Protein AF-A0A2G3AIG3-F1 (afdb_monomer_lite)

Organism: Capsicum annuum (NCBI:txid4072)

pLDDT: mean 77.05, std 19.23, range [24.03, 95.56]

InterPro domains:
  IPR029045 ClpP/crotonase-like domain superfamily [SSF52096] (33-194)
  IPR032259 Enoyl-CoA hydratase/isomerase, HIBYL-CoA-H type [PTHR43176] (26-227)
  IPR045004 Enoyl-CoA hydratase/isomerase domain [PF16113] (26-211)

Sequence (246 aa):
NKSGVPPRLWILIYALPPSRPTWGILGLNRSDTKGKEIVAAGLATHFVPSQKLFQLEKRLLSINNGDEDAIRSVINEFSTNVHIDERSILNKLSIINDCFSGESMEEIMDSFEAKADKKGNDWIVPVLKNLKKASPTGLKITLRSILEGRTQTLSECLRREFRITVNTLRSILSDDFYEGIRATIIDKDKSPKWNPSTLDKVYDEQLDLIFKPFEEHNLELQIPIQEDVCRWGGKYENSRYCLRTN

Secondary structure (DSSP, 8-state):
------SSSHHHHHTS-TT-THHHHTTT-SS---HHHHHHHTS-S----HHHHHHHHHHHHT--S--HHHHHHHHHHH-------TT-GGGGHHHHHHHTT-SSHHHHHHHHHHHHTSTT-TTHHHHHHHHTTS-HHHHHHHHHHHHHHTTS-HHHHHHHHHHHHHHHHTTSS-SHHHHHHIIIIIS--S----SS-SGGG--HHHHHHHHSPPSSGGGS------TTT----S-GGGSTT-----

Radius of gyration: 20.42 Å; chains: 1; bounding box: 49×38×52 Å

Structure (mmCIF, N/CA/C/O backbone):
data_AF-A0A2G3AIG3-F1
#
_entry.id   AF-A0A2G3AIG3-F1
#
loop_
_atom_site.group_PDB
_atom_site.id
_atom_site.type_symbol
_atom_site.label_atom_id
_atom_site.label_alt_id
_atom_site.label_comp_id
_atom_site.label_asym_id
_atom_site.label_entity_id
_atom_site.label_seq_id
_atom_site.pdbx_PDB_ins_code
_atom_site.Cartn_x
_atom_site.Cartn_y
_atom_site.Cartn_z
_atom_site.occupancy
_atom_site.B_iso_or_equiv
_atom_site.auth_seq_id
_atom_site.auth_comp_id
_atom_site.auth_asym_id
_atom_site.auth_atom_id
_atom_site.pdbx_PDB_model_num
ATOM 1 N N . ASN A 1 1 ? -11.726 -11.533 -10.213 1.00 24.05 1 ASN A N 1
ATOM 2 C CA . ASN A 1 1 ? -11.269 -12.273 -9.014 1.00 24.05 1 ASN A CA 1
ATOM 3 C C . ASN A 1 1 ? -11.052 -11.324 -7.848 1.00 24.05 1 ASN A C 1
ATOM 5 O O . ASN A 1 1 ? -10.087 -10.567 -7.852 1.00 24.05 1 ASN A O 1
ATOM 9 N N . LYS A 1 2 ? -12.001 -11.306 -6.903 1.00 27.19 2 LYS A N 1
ATOM 10 C CA . LYS A 1 2 ? -12.054 -10.423 -5.726 1.00 27.19 2 LYS A CA 1
ATOM 11 C C . LYS A 1 2 ? -11.573 -11.189 -4.487 1.00 27.19 2 LYS A C 1
ATOM 13 O O . LYS A 1 2 ? -12.371 -11.740 -3.748 1.00 27.19 2 LYS A O 1
ATOM 18 N N . SER A 1 3 ? -10.261 -11.267 -4.320 1.00 24.03 3 SER A N 1
ATOM 19 C CA . SER A 1 3 ? -9.566 -11.849 -3.173 1.00 24.03 3 SER A CA 1
ATOM 20 C C . SER A 1 3 ? -9.145 -10.736 -2.204 1.00 24.03 3 SER A C 1
ATOM 22 O O . SER A 1 3 ? -8.162 -10.034 -2.441 1.00 24.03 3 SER A O 1
ATOM 24 N N . GLY A 1 4 ? -9.933 -10.505 -1.155 1.00 28.97 4 GLY A N 1
ATOM 25 C CA . GLY A 1 4 ? -9.555 -9.651 -0.026 1.00 28.97 4 GLY A CA 1
ATOM 26 C C . GLY A 1 4 ? -8.637 -10.420 0.918 1.00 28.97 4 GLY A C 1
ATOM 27 O O . GLY A 1 4 ? -9.070 -10.902 1.954 1.00 28.97 4 GLY A O 1
ATOM 28 N N . VAL A 1 5 ? -7.382 -10.579 0.505 1.00 24.91 5 VAL A N 1
ATOM 29 C CA . VAL A 1 5 ? -6.314 -11.152 1.325 1.00 24.91 5 VAL A CA 1
ATOM 30 C C . VAL A 1 5 ? -5.330 -10.018 1.622 1.00 24.91 5 VAL A C 1
ATOM 32 O O . VAL A 1 5 ? -4.772 -9.479 0.663 1.00 24.91 5 VAL A O 1
ATOM 35 N N . PRO A 1 6 ? -5.078 -9.633 2.881 1.00 38.31 6 PRO A N 1
ATOM 36 C CA . PRO A 1 6 ? -3.882 -8.886 3.230 1.00 38.31 6 PRO A CA 1
ATOM 37 C C . PRO A 1 6 ? -2.858 -9.905 3.742 1.00 38.31 6 PRO A C 1
ATOM 39 O O . PRO A 1 6 ? -2.905 -10.296 4.903 1.00 38.31 6 PRO A O 1
ATOM 42 N N . PRO A 1 7 ? -2.030 -10.472 2.845 1.00 31.91 7 PRO A N 1
ATOM 43 C CA . PRO A 1 7 ? -0.599 -10.250 3.015 1.00 31.91 7 PRO A CA 1
ATOM 44 C C . PRO A 1 7 ? 0.136 -10.307 1.669 1.00 31.91 7 PRO A C 1
ATOM 46 O O . PRO A 1 7 ? 0.826 -11.275 1.375 1.00 31.91 7 PRO A O 1
ATOM 49 N N . ARG A 1 8 ? -0.033 -9.296 0.809 1.00 26.31 8 ARG A N 1
ATOM 50 C CA . ARG A 1 8 ? 0.881 -9.043 -0.336 1.00 26.31 8 ARG A CA 1
ATOM 51 C C . ARG A 1 8 ? 1.042 -7.562 -0.702 1.00 26.31 8 ARG A C 1
ATOM 53 O O . ARG A 1 8 ? 1.921 -7.238 -1.490 1.00 26.31 8 ARG A O 1
ATOM 60 N N . LEU A 1 9 ? 0.239 -6.657 -0.129 1.00 30.98 9 LEU A N 1
ATOM 61 C CA . LEU A 1 9 ? 0.304 -5.221 -0.438 1.00 30.98 9 LEU A CA 1
ATOM 62 C C . LEU A 1 9 ? 1.387 -4.451 0.330 1.00 30.98 9 LEU A C 1
ATOM 64 O O . LEU A 1 9 ? 1.734 -3.351 -0.080 1.00 30.98 9 LEU A O 1
ATOM 68 N N . TRP A 1 10 ? 1.942 -5.004 1.408 1.00 29.08 10 TRP A N 1
ATOM 69 C CA . TRP A 1 10 ? 2.840 -4.237 2.282 1.00 29.08 10 TRP A CA 1
ATOM 70 C C . TRP A 1 10 ? 4.217 -4.025 1.631 1.00 29.08 10 TRP A C 1
ATOM 72 O O . TRP A 1 10 ? 4.832 -2.978 1.782 1.00 29.08 10 TRP A O 1
ATOM 82 N N . ILE A 1 11 ? 4.620 -4.940 0.744 1.00 29.34 11 ILE A N 1
ATOM 83 C CA . ILE A 1 11 ? 5.819 -4.798 -0.098 1.00 29.34 11 ILE A CA 1
ATOM 84 C C . ILE A 1 11 ? 5.623 -3.750 -1.216 1.00 29.34 11 ILE A C 1
ATOM 86 O O . ILE A 1 11 ? 6.592 -3.147 -1.670 1.00 29.34 11 ILE A O 1
ATOM 90 N N . LEU A 1 12 ? 4.383 -3.464 -1.639 1.00 29.30 12 LEU A N 1
ATOM 91 C CA . LEU A 1 12 ? 4.103 -2.459 -2.680 1.00 29.30 12 LEU A CA 1
ATOM 92 C C . LEU A 1 12 ? 4.106 -1.019 -2.151 1.00 29.30 12 LEU A C 1
ATOM 94 O O . LEU A 1 12 ? 4.264 -0.092 -2.941 1.00 29.30 12 LEU A O 1
ATOM 98 N N . ILE A 1 13 ? 3.992 -0.827 -0.835 1.00 35.03 13 ILE A N 1
ATOM 99 C CA . ILE A 1 13 ? 4.173 0.485 -0.199 1.00 35.03 13 ILE A CA 1
ATOM 100 C C . ILE A 1 13 ? 5.629 0.955 -0.345 1.00 35.03 13 ILE A C 1
ATOM 102 O O . ILE A 1 13 ? 5.879 2.143 -0.518 1.00 35.03 13 ILE A O 1
ATOM 106 N N . TYR A 1 14 ? 6.584 0.022 -0.348 1.00 30.86 14 TYR A N 1
ATOM 107 C CA . TYR A 1 14 ? 8.011 0.330 -0.363 1.00 30.86 14 TYR A CA 1
ATOM 108 C C . TYR A 1 14 ? 8.571 0.683 -1.757 1.00 30.86 14 TYR A C 1
ATOM 110 O O . TYR A 1 14 ? 9.552 1.413 -1.873 1.00 30.86 14 TYR A O 1
ATOM 118 N N . ALA A 1 15 ? 7.939 0.212 -2.836 1.00 28.27 15 ALA A N 1
ATOM 119 C CA . ALA A 1 15 ? 8.345 0.558 -4.203 1.00 28.27 15 ALA A CA 1
ATOM 120 C C . ALA A 1 15 ? 7.866 1.955 -4.648 1.00 28.27 15 ALA A C 1
ATOM 122 O O . ALA A 1 15 ? 8.181 2.386 -5.758 1.00 28.27 15 ALA A O 1
ATOM 123 N N . LEU A 1 16 ? 7.088 2.650 -3.813 1.00 33.69 16 LEU A N 1
ATOM 124 C CA . LEU A 1 16 ? 6.556 3.969 -4.123 1.00 33.69 16 LEU A CA 1
ATOM 125 C C . LEU A 1 16 ? 7.540 5.065 -3.687 1.00 33.69 16 LEU A C 1
ATOM 127 O O . LEU A 1 16 ? 8.012 5.045 -2.549 1.00 33.69 16 LEU A O 1
ATOM 131 N N . PRO A 1 17 ? 7.821 6.053 -4.556 1.00 28.02 17 PRO A N 1
ATOM 132 C CA . PRO A 1 17 ? 8.616 7.215 -4.192 1.00 28.02 17 PRO A CA 1
ATOM 133 C C . PRO A 1 17 ? 8.101 7.907 -2.922 1.00 28.02 17 PRO A C 1
ATOM 135 O O . PRO A 1 17 ? 6.883 7.944 -2.714 1.00 28.02 17 PRO A O 1
ATOM 138 N N . PRO A 1 18 ? 8.968 8.574 -2.132 1.00 33.62 18 PRO A N 1
ATOM 139 C CA . PRO A 1 18 ? 8.559 9.389 -0.980 1.00 33.62 18 PRO A CA 1
ATOM 140 C C . PRO A 1 18 ? 7.494 10.447 -1.318 1.00 33.62 18 PRO A C 1
ATOM 142 O O . PRO A 1 18 ? 6.764 10.897 -0.440 1.00 33.62 18 PRO A O 1
ATOM 145 N N . SER A 1 19 ? 7.390 10.829 -2.595 1.00 29.31 19 SER A N 1
ATOM 146 C CA . SER A 1 19 ? 6.404 11.768 -3.134 1.00 29.31 19 SER A CA 1
ATOM 147 C C . SER A 1 19 ? 5.037 11.150 -3.467 1.00 29.31 19 SER A C 1
ATOM 149 O O . SER A 1 19 ? 4.129 11.882 -3.858 1.00 29.31 19 SER A O 1
ATOM 151 N N . ARG A 1 20 ? 4.863 9.821 -3.362 1.00 44.78 20 ARG A N 1
ATOM 152 C CA . ARG A 1 20 ? 3.625 9.103 -3.742 1.00 44.78 20 ARG A CA 1
ATOM 153 C C . ARG A 1 20 ? 3.144 8.022 -2.741 1.00 44.78 20 ARG A C 1
ATOM 155 O O . ARG A 1 20 ? 2.667 6.975 -3.181 1.00 44.78 20 ARG A O 1
ATOM 162 N N . PRO A 1 21 ? 3.199 8.248 -1.413 1.00 39.78 21 PRO A N 1
ATOM 163 C CA . PRO A 1 21 ? 2.748 7.293 -0.384 1.00 39.78 21 PRO A CA 1
ATOM 164 C C . PRO A 1 21 ? 1.220 7.089 -0.361 1.00 39.78 21 PRO A C 1
ATOM 166 O O . PRO A 1 21 ? 0.700 6.143 0.228 1.00 39.78 21 PRO A O 1
ATOM 169 N N . THR A 1 22 ? 0.496 7.972 -1.040 1.00 42.00 22 THR A N 1
ATOM 170 C CA . THR A 1 22 ? -0.956 8.131 -1.025 1.00 42.00 22 THR A CA 1
ATOM 171 C C . THR A 1 22 ? -1.739 6.943 -1.588 1.00 42.00 22 THR A C 1
ATOM 173 O O . THR A 1 22 ? -2.896 6.707 -1.240 1.00 42.00 22 THR A O 1
ATOM 176 N N . TRP A 1 23 ? -1.094 6.143 -2.434 1.00 42.84 23 TRP A N 1
ATOM 177 C CA . TRP A 1 23 ? -1.721 5.025 -3.137 1.00 42.84 23 TRP A CA 1
ATOM 178 C C . TRP A 1 23 ? -1.868 3.759 -2.292 1.00 42.84 23 TRP A C 1
ATOM 180 O O . TRP A 1 23 ? -2.744 2.942 -2.580 1.00 42.84 23 TRP A O 1
ATOM 190 N N . GLY A 1 24 ? -1.047 3.608 -1.244 1.00 40.75 24 GLY A N 1
ATOM 191 C CA . GLY A 1 24 ? -1.092 2.457 -0.338 1.00 40.75 24 GLY A CA 1
ATOM 192 C C . GLY A 1 24 ? -2.386 2.403 0.476 1.00 40.75 24 GLY A C 1
ATOM 193 O O . GLY A 1 24 ? -2.995 1.341 0.584 1.00 40.75 24 GLY A O 1
ATOM 194 N N . ILE A 1 25 ? -2.855 3.557 0.968 1.00 43.81 25 ILE A N 1
ATOM 195 C CA . ILE A 1 25 ? -4.090 3.661 1.768 1.00 43.81 25 ILE A CA 1
ATOM 196 C C . ILE A 1 25 ? -5.334 3.723 0.875 1.00 43.81 25 ILE A C 1
ATOM 198 O O . ILE A 1 25 ? -6.372 3.155 1.208 1.00 43.81 25 ILE A O 1
ATOM 202 N N . LEU A 1 26 ? -5.221 4.324 -0.314 1.00 42.06 26 LEU A N 1
ATOM 203 C CA . LEU A 1 26 ? -6.279 4.271 -1.328 1.00 42.06 26 LEU A CA 1
ATOM 204 C C . LEU A 1 26 ? -6.487 2.881 -1.926 1.00 42.06 26 LEU A C 1
ATOM 206 O O . LEU A 1 26 ? -7.408 2.736 -2.735 1.00 42.06 26 LEU A O 1
ATOM 210 N N . GLY A 1 27 ? -5.653 1.905 -1.525 1.00 41.03 27 GLY A N 1
ATOM 211 C CA . GLY A 1 27 ? -5.856 0.475 -1.698 1.00 41.03 27 GLY A CA 1
ATOM 212 C C . GLY A 1 27 ? -6.551 0.194 -3.006 1.00 41.03 27 GLY A C 1
ATOM 213 O O . GLY A 1 27 ? -7.697 -0.240 -2.948 1.00 41.03 27 GLY A O 1
ATOM 214 N N . LEU A 1 28 ? -5.892 0.590 -4.114 1.00 37.78 28 LEU A N 1
ATOM 215 C CA . LEU A 1 28 ? -6.387 0.599 -5.495 1.00 37.78 28 LEU A CA 1
ATOM 216 C C . LEU A 1 28 ? -7.832 0.132 -5.540 1.00 37.78 28 LEU A C 1
ATOM 218 O O . LEU A 1 28 ? -8.063 -1.085 -5.546 1.00 37.78 28 LEU A O 1
ATOM 222 N N . ASN A 1 29 ? -8.775 1.088 -5.493 1.00 37.88 29 ASN A N 1
ATOM 223 C CA . ASN A 1 29 ? -10.185 0.828 -5.763 1.00 37.88 29 ASN A CA 1
ATOM 224 C C . ASN A 1 29 ? -10.213 -0.262 -6.823 1.00 37.88 29 ASN A C 1
ATOM 226 O O . ASN A 1 29 ? -9.679 -0.081 -7.917 1.00 37.88 29 ASN A O 1
ATOM 230 N N . ARG A 1 30 ? -10.714 -1.443 -6.452 1.00 37.41 30 ARG A N 1
ATOM 231 C CA . ARG A 1 30 ? -10.573 -2.672 -7.241 1.00 37.41 30 ARG A CA 1
ATOM 232 C C . ARG A 1 30 ? -11.430 -2.629 -8.519 1.00 37.41 30 ARG A C 1
ATOM 234 O O . ARG A 1 30 ? -11.883 -3.664 -8.998 1.00 37.41 30 ARG A O 1
ATOM 241 N N . SER A 1 31 ? -11.727 -1.425 -9.001 1.00 41.09 31 SER A N 1
ATOM 242 C CA . SER A 1 31 ? -12.114 -1.077 -10.352 1.00 41.09 31 SER A CA 1
ATOM 243 C C . SER A 1 31 ? -10.861 -1.141 -11.212 1.00 41.09 31 SER A C 1
ATOM 245 O O . SER A 1 31 ? -10.085 -0.194 -11.221 1.00 41.09 31 SER A O 1
ATOM 247 N N . ASP A 1 32 ? -10.655 -2.286 -11.860 1.00 45.62 32 ASP A N 1
ATOM 248 C CA . ASP A 1 32 ? -9.870 -2.455 -13.084 1.00 45.62 32 ASP A CA 1
ATOM 249 C C . ASP A 1 32 ? -8.822 -1.364 -13.328 1.00 45.62 32 ASP A C 1
ATOM 251 O O . ASP A 1 32 ? -8.956 -0.578 -14.266 1.00 45.62 32 ASP A O 1
ATOM 255 N N . THR A 1 33 ? -7.787 -1.290 -12.486 1.00 52.50 33 THR A N 1
ATOM 256 C CA . THR A 1 33 ? -6.647 -0.428 -12.776 1.00 52.50 33 THR A CA 1
ATOM 257 C C . THR A 1 33 ? -5.964 -1.008 -13.998 1.00 52.50 33 THR A C 1
ATOM 259 O O . THR A 1 33 ? -5.231 -1.999 -13.964 1.00 52.50 33 THR A O 1
ATOM 262 N N . LYS A 1 34 ? -6.334 -0.440 -15.143 1.00 70.50 34 LYS A N 1
ATOM 263 C CA . LYS A 1 34 ? -5.850 -0.837 -16.460 1.00 70.50 34 LYS A CA 1
ATOM 264 C C . LYS A 1 34 ? -4.340 -0.644 -16.410 1.00 70.50 34 LYS A C 1
ATOM 266 O O . LYS A 1 34 ? -3.903 0.399 -15.945 1.00 70.50 34 LYS A O 1
ATOM 271 N N . GLY A 1 35 ? -3.537 -1.604 -16.879 1.00 73.31 35 GLY A N 1
ATOM 272 C CA . GLY A 1 35 ? -2.069 -1.598 -16.692 1.00 73.31 35 GLY A CA 1
ATOM 273 C C . GLY A 1 35 ? -1.351 -0.281 -17.048 1.00 73.31 35 GLY A C 1
ATOM 274 O O . GLY A 1 35 ? -0.290 0.012 -16.511 1.00 73.31 35 GLY A O 1
ATOM 275 N N . LYS A 1 36 ? -1.978 0.555 -17.879 1.00 81.56 36 LYS A N 1
ATOM 276 C CA . LYS A 1 36 ? -1.651 1.966 -18.111 1.00 81.56 36 LYS A CA 1
ATOM 277 C C . LYS A 1 36 ? -1.533 2.806 -16.824 1.00 81.56 36 LYS A C 1
ATOM 279 O O . LYS A 1 36 ? -0.523 3.462 -16.605 1.00 81.56 36 LYS A O 1
ATOM 284 N N . GLU A 1 37 ? -2.532 2.774 -15.949 1.00 76.69 37 GLU A N 1
ATOM 285 C CA . GLU A 1 37 ? -2.543 3.559 -14.708 1.00 76.69 37 GLU A CA 1
ATOM 286 C C . GLU A 1 37 ? -1.432 3.136 -13.743 1.00 76.69 37 GLU A C 1
ATOM 288 O O . GLU A 1 37 ? -0.893 3.976 -13.036 1.00 76.69 37 GLU A O 1
ATOM 293 N N . ILE A 1 38 ? -1.036 1.859 -13.753 1.00 78.94 38 ILE A N 1
ATOM 294 C CA . ILE A 1 38 ? 0.071 1.347 -12.930 1.00 78.94 38 ILE A CA 1
ATOM 295 C C . ILE A 1 38 ? 1.399 1.979 -13.368 1.00 78.94 38 ILE A C 1
ATOM 297 O O . ILE A 1 38 ? 2.186 2.411 -12.526 1.00 78.94 38 ILE A O 1
ATOM 301 N N . VAL A 1 39 ? 1.628 2.090 -14.680 1.00 79.50 39 VAL A N 1
ATOM 302 C CA . VAL A 1 39 ? 2.813 2.776 -15.219 1.00 79.50 39 VAL A CA 1
ATOM 303 C C . VAL A 1 39 ? 2.770 4.266 -14.901 1.00 79.50 39 VAL A C 1
ATOM 305 O O . VAL A 1 39 ? 3.738 4.815 -14.389 1.00 79.50 39 VAL A O 1
ATOM 308 N N . ALA A 1 40 ? 1.627 4.915 -15.117 1.00 77.56 40 ALA A N 1
ATOM 309 C CA . ALA A 1 40 ? 1.467 6.332 -14.810 1.00 77.56 40 ALA A CA 1
ATOM 310 C C . ALA A 1 40 ? 1.620 6.659 -13.311 1.00 77.56 40 ALA A C 1
ATOM 312 O O . ALA A 1 40 ? 2.182 7.695 -12.955 1.00 77.56 40 ALA A O 1
ATOM 313 N N . ALA A 1 41 ? 1.180 5.763 -12.424 1.00 73.38 41 ALA A N 1
ATOM 314 C CA . ALA A 1 41 ? 1.398 5.877 -10.985 1.00 73.38 41 ALA A CA 1
ATOM 315 C C . ALA A 1 41 ? 2.884 5.729 -10.596 1.00 73.38 41 ALA A C 1
ATOM 317 O O . ALA A 1 41 ? 3.284 6.179 -9.521 1.00 73.38 41 ALA A O 1
ATOM 318 N N . GLY A 1 42 ? 3.719 5.158 -11.474 1.00 73.50 42 GLY A N 1
ATOM 319 C CA . GLY A 1 42 ? 5.124 4.838 -11.210 1.00 73.50 42 GLY A CA 1
ATOM 320 C C . GLY A 1 42 ? 5.333 3.483 -10.530 1.00 73.50 42 GLY A C 1
ATOM 321 O O . GLY A 1 42 ? 6.419 3.212 -10.039 1.00 73.50 42 GLY A O 1
ATOM 322 N N . LEU A 1 43 ? 4.303 2.630 -10.494 1.00 75.19 43 LEU A N 1
ATOM 323 C CA . LEU A 1 43 ? 4.373 1.273 -9.936 1.00 75.19 43 LEU A CA 1
ATOM 324 C C . LEU A 1 43 ? 4.947 0.253 -10.930 1.00 75.19 43 LEU A C 1
ATOM 326 O O . LEU A 1 43 ? 5.399 -0.819 -10.534 1.00 75.19 43 LEU A O 1
ATOM 330 N N . ALA A 1 44 ? 4.907 0.569 -12.222 1.00 80.81 44 ALA A N 1
ATOM 331 C CA . ALA A 1 44 ? 5.524 -0.212 -13.283 1.00 80.81 44 ALA A CA 1
ATOM 332 C C . ALA A 1 44 ? 6.377 0.701 -14.164 1.00 80.81 44 ALA A C 1
ATOM 334 O O . ALA A 1 44 ? 6.040 1.861 -14.388 1.00 80.81 44 ALA A O 1
ATOM 335 N N . THR A 1 45 ? 7.479 0.163 -14.678 1.00 83.19 45 THR A N 1
ATOM 336 C CA . THR A 1 45 ? 8.436 0.928 -15.488 1.00 83.19 45 THR A CA 1
ATOM 337 C C . THR A 1 45 ? 8.000 1.037 -16.946 1.00 83.19 45 THR A C 1
ATOM 339 O O . THR A 1 45 ? 8.226 2.062 -17.577 1.00 83.19 45 THR A O 1
ATOM 342 N N . HIS A 1 46 ? 7.348 -0.002 -17.476 1.00 87.56 46 HIS A N 1
ATOM 343 C CA . HIS A 1 46 ? 6.973 -0.108 -18.884 1.00 87.56 46 HIS A CA 1
ATOM 344 C C . HIS A 1 46 ? 5.586 -0.730 -19.051 1.00 87.56 46 HIS A C 1
ATOM 346 O O . HIS A 1 46 ? 5.135 -1.521 -18.220 1.00 87.56 46 HIS A O 1
ATOM 352 N N . PHE A 1 47 ? 4.926 -0.407 -20.165 1.00 89.81 47 PHE A N 1
ATOM 353 C CA . PHE A 1 47 ? 3.669 -1.024 -20.580 1.00 89.81 47 PHE A CA 1
ATOM 354 C C . PHE A 1 47 ? 3.868 -1.783 -21.892 1.00 89.81 47 PHE A C 1
ATOM 356 O O . PHE A 1 47 ? 4.126 -1.168 -22.927 1.00 89.81 47 PHE A O 1
ATOM 363 N N . VAL A 1 48 ? 3.698 -3.107 -21.865 1.00 92.00 48 VAL A N 1
ATOM 364 C CA . VAL A 1 48 ? 3.831 -3.975 -23.046 1.00 92.00 48 VAL A CA 1
ATOM 365 C C . VAL A 1 48 ? 2.500 -4.693 -23.305 1.00 92.00 48 VAL A C 1
ATOM 367 O O . VAL A 1 48 ? 1.997 -5.372 -22.405 1.00 92.00 48 VAL A O 1
ATOM 370 N N . PRO A 1 49 ? 1.904 -4.574 -24.509 1.00 91.31 49 PRO A N 1
ATOM 371 C CA . PRO A 1 49 ? 0.713 -5.335 -24.880 1.00 91.31 49 PRO A CA 1
ATOM 372 C C . PRO A 1 49 ? 0.955 -6.845 -24.804 1.00 91.31 49 PRO A C 1
ATOM 374 O O . PRO A 1 49 ? 2.005 -7.332 -25.228 1.00 91.31 49 PRO A O 1
ATOM 377 N N . SER A 1 50 ? -0.033 -7.605 -24.329 1.00 92.44 50 SER A N 1
ATOM 378 C CA . SER A 1 50 ? 0.107 -9.051 -24.101 1.00 92.44 50 SER A CA 1
ATOM 379 C C . SER A 1 50 ? 0.518 -9.830 -25.355 1.00 92.44 50 SER A C 1
ATOM 381 O O . SER A 1 50 ? 1.280 -10.787 -25.258 1.00 92.44 50 SER A O 1
ATOM 383 N N . GLN A 1 51 ? 0.090 -9.381 -26.538 1.00 94.06 51 GLN A N 1
ATOM 384 C CA . GLN A 1 51 ? 0.430 -9.994 -27.826 1.00 94.06 51 GLN A CA 1
ATOM 385 C C . GLN A 1 51 ? 1.932 -9.924 -28.144 1.00 94.06 51 GLN A C 1
ATOM 387 O O . GLN A 1 51 ? 2.441 -10.757 -28.890 1.00 94.06 51 GLN A O 1
ATOM 392 N N . LYS A 1 52 ? 2.645 -8.938 -27.586 1.00 93.50 52 LYS A N 1
ATOM 393 C CA . LYS A 1 52 ? 4.078 -8.713 -27.817 1.00 93.50 52 LYS A CA 1
ATOM 394 C C . LYS A 1 52 ? 4.972 -9.385 -26.772 1.00 93.50 52 LYS A C 1
ATOM 396 O O . LYS A 1 52 ? 6.172 -9.493 -27.004 1.00 93.50 52 LYS A O 1
ATOM 401 N N . LEU A 1 53 ? 4.415 -9.868 -25.656 1.00 94.12 53 LEU A N 1
AT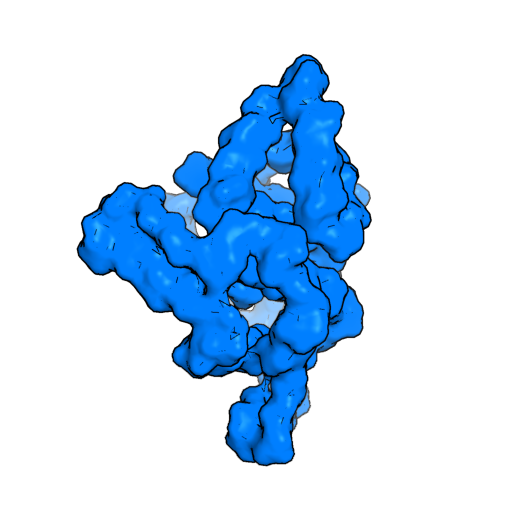OM 402 C CA . LEU A 1 53 ? 5.203 -10.423 -24.545 1.00 94.12 53 LEU A CA 1
ATOM 403 C C . LEU A 1 53 ? 6.072 -11.611 -24.969 1.00 94.12 53 LEU A C 1
ATOM 405 O O . LEU A 1 53 ? 7.237 -11.671 -24.596 1.00 94.12 53 LEU A O 1
ATOM 409 N N . PHE A 1 54 ? 5.547 -12.504 -25.810 1.00 95.56 54 PHE A N 1
ATOM 410 C CA . PHE A 1 54 ? 6.309 -13.654 -26.304 1.00 95.56 54 PHE A CA 1
ATOM 411 C C . PHE A 1 54 ? 7.516 -13.246 -27.165 1.00 95.56 54 PHE A C 1
ATOM 413 O O . PHE A 1 54 ? 8.567 -13.882 -27.127 1.00 95.56 54 PHE A O 1
ATOM 420 N N . GLN A 1 55 ? 7.382 -12.176 -27.953 1.00 94.81 55 GLN A N 1
ATOM 421 C CA . GLN A 1 55 ? 8.480 -11.661 -28.772 1.00 94.81 55 GLN A CA 1
ATOM 422 C C . GLN A 1 55 ? 9.518 -10.938 -27.912 1.00 94.81 55 GLN A C 1
ATOM 424 O O . GLN A 1 55 ? 10.714 -11.141 -28.113 1.00 94.81 55 GLN A O 1
ATOM 429 N N . LEU A 1 56 ? 9.061 -10.166 -26.922 1.00 94.88 56 LEU A N 1
ATOM 430 C CA . LEU A 1 56 ? 9.923 -9.522 -25.937 1.00 94.88 56 LEU A CA 1
ATOM 431 C C . LEU A 1 56 ? 10.765 -10.555 -25.178 1.00 94.88 56 LEU A C 1
ATOM 433 O O . LEU A 1 56 ? 11.978 -10.399 -25.092 1.00 94.88 56 LEU A O 1
ATOM 437 N N . GLU A 1 57 ? 10.147 -11.627 -24.679 1.00 94.94 57 GLU A N 1
ATOM 438 C CA . GLU A 1 57 ? 10.847 -12.708 -23.977 1.00 94.94 57 GLU A CA 1
ATOM 439 C C . GLU A 1 57 ? 11.937 -13.332 -24.859 1.00 94.94 57 GLU A C 1
ATOM 441 O O . GLU A 1 57 ? 13.098 -13.396 -24.458 1.00 94.94 57 GLU A O 1
ATOM 446 N N . LYS A 1 58 ? 11.601 -13.699 -26.105 1.00 94.50 58 LYS A N 1
ATOM 447 C CA . LYS A 1 58 ? 12.584 -14.214 -27.072 1.00 94.50 58 LYS A CA 1
ATOM 448 C C . LYS A 1 58 ? 13.730 -13.238 -27.322 1.00 94.50 58 LYS A C 1
ATOM 450 O O . LYS A 1 58 ? 14.877 -13.664 -27.444 1.00 94.50 58 LYS A O 1
ATOM 455 N N . ARG A 1 59 ? 13.433 -11.940 -27.418 1.00 93.69 59 ARG A N 1
ATOM 456 C CA . ARG A 1 59 ? 14.453 -10.920 -27.658 1.00 93.69 59 ARG A CA 1
ATOM 457 C C . ARG A 1 59 ? 15.372 -10.769 -26.454 1.00 93.69 59 ARG A C 1
ATOM 459 O O . ARG A 1 59 ? 16.582 -10.748 -26.653 1.00 93.69 59 ARG A O 1
ATOM 466 N N . LEU A 1 60 ? 14.827 -10.741 -25.240 1.00 92.75 60 LEU A N 1
ATOM 467 C CA . LEU A 1 60 ? 15.607 -10.693 -24.001 1.00 92.75 60 LEU A CA 1
ATOM 468 C C . LEU A 1 60 ? 16.522 -11.916 -23.861 1.00 92.75 60 LEU A C 1
ATOM 470 O O . LEU A 1 60 ? 17.696 -11.754 -23.550 1.00 92.75 60 LEU A O 1
ATOM 474 N N . LEU A 1 61 ? 16.027 -13.117 -24.182 1.00 92.31 61 LEU A N 1
ATOM 475 C CA . LEU A 1 61 ? 16.829 -14.349 -24.175 1.00 92.31 61 LEU A CA 1
ATOM 476 C C . LEU A 1 61 ? 17.962 -14.349 -25.215 1.00 92.31 61 LEU A C 1
ATOM 478 O O . LEU A 1 61 ? 18.938 -15.071 -25.046 1.00 92.31 61 LEU A O 1
ATOM 482 N N . SER A 1 62 ? 17.845 -13.559 -26.288 1.00 91.06 62 SER A N 1
ATOM 483 C CA . SER A 1 62 ? 18.893 -13.434 -27.314 1.00 91.06 62 SER A CA 1
ATOM 484 C C . SER A 1 62 ? 20.040 -12.493 -26.924 1.00 91.06 62 SER A C 1
ATOM 486 O O . SER A 1 62 ? 21.047 -12.434 -27.630 1.00 91.06 62 SER A O 1
ATOM 488 N N . ILE A 1 63 ? 19.890 -11.725 -25.839 1.00 90.06 63 ILE A N 1
ATOM 489 C CA . ILE A 1 63 ? 20.930 -10.816 -25.354 1.00 90.06 63 ILE A CA 1
ATOM 490 C C . ILE A 1 63 ? 21.950 -11.643 -24.562 1.00 90.06 63 ILE A C 1
ATOM 492 O O . ILE A 1 63 ? 21.651 -12.165 -23.494 1.00 90.06 63 ILE A O 1
ATOM 496 N N . ASN A 1 64 ? 23.173 -11.747 -25.082 1.00 82.06 64 ASN A N 1
ATOM 497 C CA . ASN A 1 64 ? 24.244 -12.552 -24.478 1.00 82.06 64 ASN A CA 1
ATOM 498 C C . ASN A 1 64 ? 25.090 -11.789 -23.440 1.00 82.06 64 ASN A C 1
ATOM 500 O O . ASN A 1 64 ? 26.095 -12.314 -22.965 1.00 82.06 64 ASN A O 1
ATOM 504 N N . ASN A 1 65 ? 24.731 -10.549 -23.103 1.00 79.62 65 ASN A N 1
ATOM 505 C CA . ASN A 1 65 ? 25.400 -9.758 -22.074 1.00 79.62 65 ASN A CA 1
ATOM 506 C C . ASN A 1 65 ? 24.379 -9.182 -21.080 1.00 79.62 65 ASN A C 1
ATOM 508 O O . ASN A 1 65 ? 23.227 -8.926 -21.413 1.00 79.62 65 ASN A O 1
ATOM 512 N N . GLY A 1 66 ? 24.802 -9.002 -19.830 1.00 78.31 66 GLY A N 1
ATOM 513 C CA . GLY A 1 66 ? 23.976 -8.403 -18.778 1.00 78.31 66 GLY A CA 1
ATOM 514 C C . GLY A 1 66 ? 23.952 -6.876 -18.827 1.00 78.31 66 GLY A C 1
ATOM 515 O O . GLY A 1 66 ? 23.826 -6.255 -17.776 1.00 78.31 66 GLY A O 1
ATOM 516 N N . ASP A 1 67 ? 24.150 -6.269 -20.001 1.00 86.75 67 ASP A N 1
ATOM 517 C CA . ASP A 1 67 ? 24.163 -4.814 -20.129 1.00 86.75 67 ASP A CA 1
ATOM 518 C C . ASP A 1 67 ? 22.746 -4.252 -19.940 1.00 86.75 67 ASP A C 1
ATOM 520 O O . ASP A 1 67 ? 21.834 -4.500 -20.734 1.00 86.75 67 ASP A O 1
ATOM 524 N N . GLU A 1 68 ? 22.558 -3.482 -18.869 1.00 84.06 68 GLU A N 1
ATOM 525 C CA . GLU A 1 68 ? 21.266 -2.900 -18.505 1.00 84.06 68 GLU A CA 1
ATOM 526 C C . GLU A 1 68 ? 20.728 -1.946 -19.576 1.00 84.06 68 GLU A C 1
ATOM 528 O O . GLU A 1 68 ? 19.513 -1.865 -19.770 1.00 84.06 68 GLU A O 1
ATOM 533 N N . ASP A 1 69 ? 21.603 -1.237 -20.297 1.00 85.62 69 ASP A N 1
ATOM 534 C CA . ASP A 1 69 ? 21.174 -0.303 -21.339 1.00 85.62 69 ASP A CA 1
ATOM 535 C C . ASP A 1 69 ? 20.637 -1.049 -22.567 1.00 85.62 69 ASP A C 1
ATOM 537 O O . ASP A 1 69 ? 19.594 -0.669 -23.113 1.00 85.62 69 ASP A O 1
ATOM 541 N N . ALA A 1 70 ? 21.279 -2.158 -22.946 1.00 88.00 70 ALA A N 1
ATOM 542 C CA . ALA A 1 70 ? 20.792 -3.055 -23.988 1.00 88.00 70 ALA A CA 1
ATOM 543 C C . ALA A 1 70 ? 19.440 -3.688 -23.611 1.00 88.00 70 ALA A C 1
ATOM 545 O O . ALA A 1 70 ? 18.508 -3.683 -24.421 1.00 88.00 70 ALA A O 1
ATOM 546 N N . ILE A 1 71 ? 19.298 -4.164 -22.368 1.00 90.44 71 ILE A N 1
ATOM 547 C CA . ILE A 1 71 ? 18.042 -4.730 -21.847 1.00 90.44 71 ILE A CA 1
ATOM 548 C C . ILE A 1 71 ? 16.922 -3.686 -21.890 1.00 90.44 71 ILE A C 1
ATOM 550 O O . ILE A 1 71 ? 15.835 -3.950 -22.409 1.00 90.44 71 ILE A O 1
ATOM 554 N N . ARG A 1 72 ? 17.186 -2.476 -21.391 1.00 88.50 72 ARG A N 1
ATOM 555 C CA . ARG A 1 72 ? 16.221 -1.372 -21.393 1.00 88.50 72 ARG A CA 1
ATOM 556 C C . ARG A 1 72 ? 15.802 -0.980 -22.809 1.00 88.50 72 ARG A C 1
ATOM 558 O O . ARG A 1 72 ? 14.619 -0.746 -23.040 1.00 88.50 72 ARG A O 1
ATOM 565 N N . SER A 1 73 ? 16.741 -0.935 -23.753 1.00 89.38 73 SER A N 1
ATOM 566 C CA . SER A 1 73 ? 16.453 -0.652 -25.164 1.00 89.38 73 SER A CA 1
ATOM 567 C C . SER A 1 73 ? 15.489 -1.680 -25.763 1.00 89.38 73 SER A C 1
ATOM 569 O O . SER A 1 73 ? 14.482 -1.310 -26.367 1.00 89.38 73 SER A O 1
ATOM 571 N N . VAL A 1 74 ? 15.727 -2.968 -25.497 1.00 92.19 74 VAL A N 1
ATOM 572 C CA . VAL A 1 74 ? 14.828 -4.045 -25.928 1.00 92.19 74 VAL A CA 1
ATOM 573 C C . VAL A 1 74 ? 13.447 -3.904 -25.294 1.00 92.19 74 VAL A C 1
ATOM 575 O O . VAL A 1 74 ? 12.450 -3.986 -25.999 1.00 92.19 74 VAL A O 1
ATOM 578 N N . ILE A 1 75 ? 13.341 -3.635 -23.992 1.00 92.19 75 ILE A N 1
ATOM 579 C CA . ILE A 1 75 ? 12.024 -3.445 -23.360 1.00 92.19 75 ILE A CA 1
ATOM 580 C C . ILE A 1 75 ? 11.292 -2.244 -23.982 1.00 92.19 75 ILE A C 1
ATOM 582 O O . ILE A 1 75 ? 10.092 -2.337 -24.257 1.00 92.19 75 ILE A O 1
ATOM 586 N N . ASN A 1 76 ? 11.999 -1.147 -24.262 1.00 91.06 76 ASN A N 1
ATOM 587 C CA . ASN A 1 76 ? 11.439 0.043 -24.906 1.00 91.06 76 ASN A CA 1
ATOM 588 C C . ASN A 1 76 ? 10.904 -0.232 -26.319 1.00 91.06 76 ASN A C 1
ATOM 590 O O . ASN A 1 76 ? 9.847 0.291 -26.662 1.00 91.06 76 ASN A O 1
ATOM 594 N N . GLU A 1 77 ? 11.567 -1.085 -27.105 1.00 92.62 77 GLU A N 1
ATOM 595 C CA . GLU A 1 77 ? 11.131 -1.486 -28.454 1.00 92.62 77 GLU A CA 1
ATOM 596 C C . GLU A 1 77 ? 9.710 -2.081 -28.456 1.00 92.62 77 GLU A C 1
ATOM 598 O O . GLU A 1 77 ? 8.883 -1.781 -29.321 1.00 92.62 77 GLU A O 1
ATOM 603 N N . PHE A 1 78 ? 9.401 -2.911 -27.456 1.00 92.00 78 PHE A N 1
ATOM 604 C CA . PHE A 1 78 ? 8.092 -3.559 -27.334 1.00 92.00 78 PHE A CA 1
ATOM 605 C C . PHE A 1 78 ? 7.086 -2.745 -26.513 1.00 92.00 78 PHE A C 1
ATOM 607 O O . PHE A 1 78 ? 5.884 -3.045 -26.539 1.00 92.00 78 PHE A O 1
ATOM 614 N N . SER A 1 79 ? 7.555 -1.719 -25.804 1.00 91.25 79 SER A N 1
ATOM 615 C CA . SER A 1 79 ? 6.729 -0.866 -24.956 1.00 91.25 79 SER A CA 1
ATOM 616 C C . SER A 1 79 ? 5.851 0.075 -25.773 1.00 91.25 79 SER A C 1
ATOM 618 O O . SER A 1 79 ? 6.121 0.409 -26.922 1.00 91.25 79 SER A O 1
ATOM 620 N N . THR A 1 80 ? 4.730 0.487 -25.190 1.00 88.44 80 THR A N 1
ATOM 621 C CA . THR A 1 80 ? 3.817 1.463 -25.791 1.00 88.44 80 THR A CA 1
ATOM 622 C C . THR A 1 80 ? 3.607 2.620 -24.831 1.00 88.44 80 THR A C 1
ATOM 624 O O . THR A 1 80 ? 3.395 2.403 -23.637 1.00 88.44 80 THR A O 1
ATOM 627 N N . ASN A 1 81 ? 3.620 3.843 -25.363 1.00 83.44 81 ASN A N 1
ATOM 628 C CA . ASN A 1 81 ? 3.333 5.034 -24.575 1.00 83.44 81 ASN A CA 1
ATOM 629 C C . ASN A 1 81 ? 1.931 4.960 -23.974 1.00 83.44 81 ASN A C 1
ATOM 631 O O . ASN A 1 81 ? 0.946 4.582 -24.619 1.00 83.44 81 ASN A O 1
ATOM 635 N N . VAL A 1 82 ? 1.859 5.319 -22.700 1.00 80.56 82 VAL A N 1
ATOM 636 C CA . VAL A 1 82 ? 0.634 5.249 -21.928 1.00 80.56 82 VAL A CA 1
ATOM 637 C C . VAL A 1 82 ? -0.060 6.603 -21.941 1.00 80.56 82 VAL A C 1
ATOM 639 O O . VAL A 1 82 ? 0.487 7.593 -21.470 1.00 80.56 82 VAL A O 1
ATOM 642 N N . HIS A 1 83 ? -1.307 6.616 -22.409 1.00 79.12 83 HIS A N 1
ATOM 643 C CA . HIS A 1 83 ? -2.230 7.730 -22.210 1.00 79.12 83 HIS A CA 1
ATOM 644 C C . HIS A 1 83 ? -3.285 7.338 -21.178 1.00 79.12 83 HIS A C 1
ATOM 646 O O . HIS A 1 83 ? -3.923 6.284 -21.302 1.00 79.12 83 HIS A O 1
ATOM 652 N N . ILE A 1 84 ? -3.415 8.172 -20.150 1.00 78.38 84 ILE A N 1
ATOM 653 C CA . ILE A 1 84 ? -4.357 8.005 -19.045 1.00 78.38 84 ILE A CA 1
ATOM 654 C C . ILE A 1 84 ? -5.709 8.591 -19.468 1.00 78.38 84 ILE A C 1
ATOM 656 O O . ILE A 1 84 ? -5.759 9.596 -20.171 1.00 78.38 84 ILE A O 1
ATOM 660 N N . ASP A 1 85 ? -6.799 7.951 -19.051 1.00 78.31 85 ASP A N 1
ATOM 661 C CA . ASP A 1 85 ? -8.162 8.450 -19.256 1.00 78.31 85 ASP A CA 1
ATOM 662 C C . ASP A 1 85 ? -8.408 9.713 -18.406 1.00 78.31 85 ASP A C 1
ATOM 664 O O . ASP A 1 85 ? -7.948 9.798 -17.265 1.00 78.31 85 ASP A O 1
ATOM 668 N N . GLU A 1 86 ? -9.175 10.678 -18.913 1.00 75.12 86 GLU A N 1
ATOM 669 C CA . GLU A 1 86 ? -9.603 11.872 -18.168 1.00 75.12 86 GLU A CA 1
ATOM 670 C C . GLU A 1 86 ? -10.344 11.513 -16.871 1.00 75.12 86 GLU A C 1
ATOM 672 O O . GLU A 1 86 ? -10.249 12.222 -15.866 1.00 75.12 86 GLU A O 1
ATOM 677 N N . ARG A 1 87 ? -11.035 10.369 -16.857 1.00 72.31 87 ARG A N 1
ATOM 678 C CA . ARG A 1 87 ? -11.754 9.860 -15.678 1.00 72.31 87 ARG A CA 1
ATOM 679 C C . ARG A 1 87 ? -10.858 9.172 -14.652 1.00 72.31 87 ARG A C 1
ATOM 681 O O . ARG A 1 87 ? -11.360 8.742 -13.615 1.00 72.31 87 ARG A O 1
ATOM 688 N N . SER A 1 88 ? -9.562 9.035 -14.928 1.00 76.69 88 SER A N 1
ATOM 689 C CA . SER A 1 88 ? -8.641 8.360 -14.020 1.00 76.69 88 SER A CA 1
ATOM 690 C C . SER A 1 88 ? -8.524 9.088 -12.687 1.00 76.69 88 SER A C 1
ATOM 692 O O . SER A 1 88 ? -8.465 10.319 -12.614 1.00 76.69 88 SER A O 1
ATOM 694 N N . ILE A 1 89 ? -8.396 8.298 -11.623 1.00 73.44 89 ILE A N 1
ATOM 695 C CA . ILE A 1 89 ? -8.120 8.789 -10.273 1.00 73.44 89 ILE A CA 1
ATOM 696 C C . ILE A 1 89 ? -6.782 9.541 -10.195 1.00 73.44 89 ILE A C 1
ATOM 698 O O . ILE A 1 89 ? -6.613 10.412 -9.345 1.00 73.44 89 ILE A O 1
ATOM 702 N N . LEU A 1 90 ? -5.855 9.270 -11.122 1.00 75.00 90 LEU A N 1
ATOM 703 C CA . LEU A 1 90 ? -4.570 9.967 -11.214 1.00 75.00 90 LEU A CA 1
ATOM 704 C C . LEU A 1 90 ? -4.746 11.471 -11.468 1.00 75.00 90 LEU A C 1
ATOM 706 O O . LEU A 1 90 ? -3.980 12.271 -10.940 1.00 75.00 90 LEU A O 1
ATOM 710 N N . ASN A 1 91 ? -5.812 11.881 -12.164 1.00 80.62 91 ASN A N 1
ATOM 711 C CA . ASN A 1 91 ? -6.119 13.299 -12.380 1.00 80.62 91 ASN A CA 1
ATOM 712 C C . ASN A 1 91 ? -6.623 14.000 -11.104 1.00 80.62 91 ASN A C 1
ATOM 714 O O . ASN A 1 91 ? -6.787 15.217 -11.083 1.00 80.62 91 ASN A O 1
ATOM 718 N N . LYS A 1 92 ? -6.883 13.244 -10.029 1.00 80.88 92 LYS A N 1
ATOM 719 C CA . LYS A 1 92 ? -7.309 13.748 -8.715 1.00 80.88 92 LYS A CA 1
ATOM 720 C C . LYS A 1 92 ? -6.168 13.770 -7.695 1.00 80.88 92 LYS A C 1
ATOM 722 O O . LYS A 1 92 ? -6.407 14.067 -6.528 1.00 80.88 92 LYS A O 1
ATOM 727 N N . LEU A 1 93 ? -4.934 13.511 -8.134 1.00 79.00 93 LEU A N 1
ATOM 728 C CA . LEU A 1 93 ? -3.739 13.411 -7.292 1.00 79.00 93 LEU A CA 1
ATOM 729 C C . LEU A 1 93 ? -3.528 14.587 -6.341 1.00 79.00 93 LEU A C 1
ATOM 731 O O . LEU A 1 93 ? -3.178 14.373 -5.188 1.00 79.00 93 LEU A O 1
ATOM 735 N N . SER A 1 94 ? -3.755 15.818 -6.803 1.00 81.50 94 SER A N 1
ATOM 736 C CA . SER A 1 94 ? -3.598 17.006 -5.957 1.00 81.50 94 SER A CA 1
ATOM 737 C C . SER A 1 94 ? -4.545 16.975 -4.752 1.00 81.50 94 SER A C 1
ATOM 739 O O . SER A 1 94 ? -4.106 17.211 -3.632 1.00 81.50 94 SER A O 1
ATOM 741 N N . ILE A 1 95 ? -5.810 16.601 -4.964 1.00 84.69 95 ILE A N 1
ATOM 742 C CA . ILE A 1 95 ? -6.812 16.482 -3.895 1.00 84.69 95 ILE A CA 1
ATOM 743 C C . ILE A 1 95 ? -6.474 15.306 -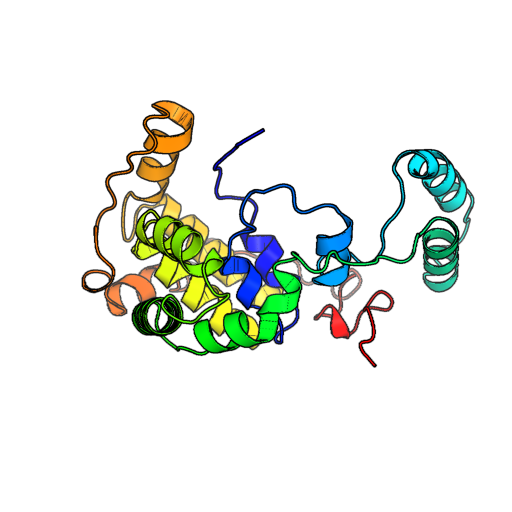2.981 1.00 84.69 95 ILE A C 1
ATOM 745 O O . ILE A 1 95 ? -6.560 15.417 -1.767 1.00 84.69 95 ILE A O 1
ATOM 749 N N . ILE A 1 96 ? -6.071 14.183 -3.575 1.00 81.94 96 ILE A N 1
ATOM 750 C CA . ILE A 1 96 ? -5.663 12.976 -2.857 1.00 81.94 96 ILE A CA 1
ATOM 751 C C . ILE A 1 96 ? -4.490 13.282 -1.916 1.00 81.94 96 ILE A C 1
ATOM 753 O O . ILE A 1 96 ? -4.577 13.004 -0.725 1.00 81.94 96 ILE A O 1
ATOM 757 N N . ASN A 1 97 ? -3.428 13.908 -2.418 1.00 81.38 97 ASN A N 1
ATOM 758 C CA . ASN A 1 97 ? -2.264 14.280 -1.616 1.00 81.38 97 ASN A CA 1
ATOM 759 C C . ASN A 1 97 ? -2.625 15.261 -0.498 1.00 81.38 97 ASN A C 1
ATOM 761 O O . ASN A 1 97 ? -2.113 15.124 0.606 1.00 81.38 97 ASN A O 1
ATOM 765 N N . ASP A 1 98 ? -3.531 16.201 -0.765 1.00 82.94 98 ASP A N 1
ATOM 766 C CA . ASP A 1 98 ? -4.020 17.140 0.244 1.00 82.94 98 ASP A CA 1
ATOM 767 C C . ASP A 1 98 ? -4.910 16.476 1.313 1.00 82.94 98 ASP A C 1
ATOM 769 O O . ASP A 1 98 ? -4.971 16.938 2.444 1.00 82.94 98 ASP A O 1
ATOM 773 N N . CYS A 1 99 ? -5.612 15.384 0.998 1.00 82.19 99 CYS A N 1
ATOM 774 C CA . CYS A 1 99 ? -6.328 14.610 2.019 1.00 82.19 99 CYS A CA 1
ATOM 775 C C . CYS A 1 99 ? -5.388 13.796 2.909 1.00 82.19 99 CYS A C 1
ATOM 777 O O . CYS A 1 99 ? -5.636 13.643 4.098 1.00 82.19 99 CYS A O 1
ATOM 779 N N . PHE A 1 100 ? -4.313 13.270 2.331 1.00 81.94 100 PHE A N 1
ATOM 780 C CA . PHE A 1 100 ? -3.346 12.405 3.009 1.00 81.94 100 PHE A CA 1
ATOM 781 C C . PHE A 1 100 ? -2.126 13.149 3.568 1.00 81.94 100 PHE A C 1
ATOM 783 O O . PHE A 1 100 ? -1.112 12.526 3.886 1.00 81.94 100 PHE A O 1
ATOM 790 N N . SER A 1 101 ? -2.205 14.476 3.649 1.00 83.44 101 SER A N 1
ATOM 791 C CA . SER A 1 101 ? -1.194 15.315 4.289 1.00 83.44 101 SER A CA 1
ATOM 792 C C . SER A 1 101 ? -1.309 15.321 5.816 1.00 83.44 101 SER A C 1
ATOM 794 O O . SER A 1 101 ? -0.344 15.710 6.467 1.00 83.44 101 SER A O 1
ATOM 796 N N . GLY A 1 102 ? -2.448 14.880 6.368 1.00 79.75 102 GLY A N 1
ATOM 797 C CA . GLY A 1 102 ? -2.662 14.754 7.811 1.00 79.75 102 GLY A CA 1
ATOM 798 C C . GLY A 1 102 ? -1.713 13.753 8.473 1.00 79.75 102 GLY A C 1
ATOM 799 O O . GLY A 1 102 ? -1.249 12.798 7.840 1.00 79.75 102 GLY A O 1
ATOM 800 N N . GLU A 1 103 ? -1.438 13.975 9.755 1.00 85.69 103 GLU A N 1
ATOM 801 C CA . GLU A 1 103 ? -0.516 13.162 10.559 1.00 85.69 103 GLU A CA 1
ATOM 802 C C . GLU A 1 103 ? -1.232 12.003 11.270 1.00 85.69 103 GLU A C 1
ATOM 804 O O . GLU A 1 103 ? -0.601 11.010 11.635 1.00 85.69 103 GLU A O 1
ATOM 809 N N . SER A 1 104 ? -2.561 12.082 11.392 1.00 89.88 104 SER A N 1
ATOM 810 C CA . SER A 1 104 ? -3.420 11.052 11.982 1.00 89.88 104 SER A CA 1
ATOM 811 C C . SER A 1 104 ? -4.466 10.519 10.995 1.00 89.88 104 SER A C 1
ATOM 813 O O . SER A 1 104 ? -4.803 11.148 9.989 1.00 89.88 104 SER A O 1
ATOM 815 N N . MET A 1 105 ? -5.000 9.323 11.266 1.00 88.25 105 MET A N 1
ATOM 816 C CA . MET A 1 105 ? -6.043 8.737 10.415 1.00 88.25 105 MET A CA 1
ATOM 817 C C . MET A 1 105 ? -7.352 9.530 10.530 1.00 88.25 105 MET A C 1
ATOM 819 O O . MET A 1 105 ? -8.093 9.651 9.558 1.00 88.25 105 MET A O 1
ATOM 823 N N . GLU A 1 106 ? -7.613 10.090 11.705 1.00 93.62 106 GLU A N 1
ATOM 824 C CA . GLU A 1 106 ? -8.715 10.991 12.008 1.00 93.62 106 GLU A CA 1
ATOM 825 C C . GLU A 1 106 ? -8.657 12.241 11.117 1.00 93.62 106 GLU A C 1
ATOM 827 O O . GLU A 1 106 ? -9.594 12.479 10.356 1.00 93.62 106 GLU A O 1
ATOM 832 N N . GLU A 1 107 ? -7.521 12.948 11.085 1.00 92.75 107 GLU A N 1
ATOM 833 C CA . GLU A 1 107 ? -7.321 14.110 10.203 1.00 92.75 107 GLU A CA 1
ATOM 834 C C . GLU A 1 107 ? -7.512 13.768 8.724 1.00 92.75 107 GLU A C 1
ATOM 836 O O . GLU A 1 107 ? -8.102 14.540 7.964 1.00 92.75 107 GLU A O 1
ATOM 841 N N . ILE A 1 108 ? -7.028 12.598 8.298 1.00 88.50 108 ILE A N 1
ATOM 842 C CA . ILE A 1 108 ? -7.189 12.139 6.917 1.00 88.50 108 ILE A CA 1
ATOM 843 C C . ILE A 1 108 ? -8.673 11.920 6.598 1.00 88.50 108 ILE A C 1
ATOM 845 O O . ILE A 1 108 ? -9.135 12.343 5.534 1.00 88.50 108 ILE A O 1
ATOM 849 N N . MET A 1 109 ? -9.435 11.277 7.491 1.00 89.88 109 MET A N 1
ATOM 850 C CA . MET A 1 109 ? -10.875 11.092 7.288 1.00 89.88 109 MET A CA 1
ATOM 851 C C . MET A 1 109 ? -11.613 12.430 7.242 1.00 89.88 109 MET A C 1
ATOM 853 O O . MET A 1 109 ? -12.388 12.645 6.310 1.00 89.88 109 MET A O 1
ATOM 857 N N . ASP A 1 110 ? -11.328 13.333 8.178 1.00 94.06 110 ASP A N 1
ATOM 858 C CA . ASP A 1 110 ? -11.948 14.658 8.246 1.00 94.06 110 ASP A CA 1
ATOM 859 C C . ASP A 1 110 ? -11.649 15.473 6.980 1.00 94.06 110 ASP A C 1
ATOM 861 O O . ASP A 1 110 ? -12.533 16.111 6.402 1.00 94.06 110 ASP A O 1
ATOM 865 N N . SER A 1 111 ? -10.416 15.390 6.471 1.00 91.38 111 SER A N 1
ATOM 866 C CA . SER A 1 111 ? -10.002 16.054 5.233 1.00 91.38 111 SER A CA 1
ATOM 867 C C . SER A 1 111 ? -10.729 15.504 4.001 1.00 91.38 111 SER A C 1
ATOM 869 O O . SER A 1 111 ? -11.089 16.266 3.096 1.00 91.38 111 SER A O 1
ATOM 871 N N . PHE A 1 112 ? -10.998 14.194 3.958 1.00 88.31 112 PHE A N 1
ATOM 872 C CA . PHE A 1 112 ? -11.848 13.602 2.926 1.00 88.31 112 PHE A CA 1
ATOM 873 C C . PHE A 1 112 ? -13.307 14.047 3.060 1.00 88.31 112 PHE A C 1
ATOM 875 O O . PHE A 1 112 ? -13.911 14.427 2.057 1.00 88.31 112 PHE A O 1
ATOM 882 N N . GLU A 1 113 ? -13.872 14.035 4.267 1.00 92.94 113 GLU A N 1
ATOM 883 C CA . GLU A 1 113 ? -15.257 14.449 4.519 1.00 92.94 113 GLU A CA 1
ATOM 884 C C . GLU A 1 113 ? -15.488 15.911 4.122 1.00 92.94 113 GLU A C 1
ATOM 886 O O . GLU A 1 113 ? -16.381 16.193 3.323 1.00 92.94 113 GLU A O 1
ATOM 891 N N . ALA A 1 114 ? -14.604 16.823 4.533 1.00 92.81 114 ALA A N 1
ATOM 892 C CA . ALA A 1 114 ? -14.677 18.246 4.189 1.00 92.81 114 ALA A CA 1
ATOM 893 C C . ALA A 1 114 ? -14.603 18.527 2.674 1.00 92.81 114 ALA A C 1
ATOM 895 O O . ALA A 1 114 ? -14.998 19.597 2.197 1.00 92.81 114 ALA A O 1
ATOM 896 N N . LYS A 1 115 ? -14.062 17.588 1.889 1.00 91.62 115 LYS A N 1
ATOM 897 C CA . LYS A 1 115 ? -13.938 17.709 0.431 1.00 91.62 115 LYS A CA 1
ATOM 898 C C . LYS A 1 115 ? -14.990 16.920 -0.339 1.00 91.62 115 LYS A C 1
ATOM 900 O O . LYS A 1 115 ? -15.084 17.134 -1.551 1.00 91.62 115 LYS A O 1
ATOM 905 N N . ALA A 1 116 ? -15.762 16.056 0.320 1.00 90.19 116 ALA A N 1
ATOM 906 C CA . ALA A 1 116 ? -16.759 15.203 -0.318 1.00 90.19 116 ALA A CA 1
ATOM 907 C C . ALA A 1 116 ? -17.898 16.014 -0.960 1.00 90.19 116 ALA A C 1
ATOM 909 O O . ALA A 1 116 ? -18.323 15.682 -2.063 1.00 90.19 116 ALA A O 1
ATOM 910 N N . ASP A 1 117 ? -18.310 17.123 -0.336 1.00 86.62 117 ASP A N 1
ATOM 911 C CA . ASP A 1 117 ? -19.426 17.962 -0.808 1.00 86.62 117 ASP A CA 1
ATOM 912 C C . ASP A 1 117 ? -19.060 18.899 -1.977 1.00 86.62 117 ASP A C 1
ATOM 914 O O . ASP A 1 117 ? -19.912 19.594 -2.538 1.00 86.62 117 ASP A O 1
ATOM 918 N N . LYS A 1 118 ? -17.782 18.950 -2.379 1.00 89.06 118 LYS A N 1
ATOM 919 C CA . LYS A 1 118 ? -17.334 19.807 -3.486 1.00 89.06 118 LYS A CA 1
ATOM 920 C C . LYS A 1 118 ? -17.670 19.171 -4.838 1.00 89.06 118 LYS A C 1
ATOM 922 O O . LYS A 1 118 ? -17.398 17.997 -5.084 1.00 89.06 118 LYS A O 1
ATOM 927 N N . LYS A 1 119 ? -18.185 19.976 -5.775 1.00 84.56 119 LYS A N 1
ATOM 928 C CA . LYS A 1 119 ? -18.524 19.528 -7.138 1.00 84.56 119 LYS A CA 1
ATOM 929 C C . LYS A 1 119 ? -17.324 18.851 -7.818 1.00 84.56 119 LYS A C 1
ATOM 931 O O . LYS A 1 119 ? -16.265 19.458 -7.955 1.00 84.56 119 LYS A O 1
ATOM 936 N N . GLY A 1 120 ? -17.512 17.617 -8.292 1.00 82.19 120 GLY A N 1
ATOM 937 C CA . GLY A 1 120 ? -16.469 16.830 -8.965 1.00 82.19 120 GLY A CA 1
ATOM 938 C C . GLY A 1 120 ? -15.664 15.899 -8.049 1.00 82.19 120 GLY A C 1
ATOM 939 O O . GLY A 1 120 ? -14.739 15.238 -8.536 1.00 82.19 120 GLY A O 1
ATOM 940 N N . ASN A 1 121 ? -16.035 15.817 -6.764 1.00 87.44 121 ASN A N 1
ATOM 941 C CA . ASN A 1 121 ? -15.436 14.933 -5.763 1.00 87.44 121 ASN A CA 1
ATOM 942 C C . ASN A 1 121 ? -16.311 13.732 -5.373 1.00 87.44 121 ASN A C 1
ATOM 944 O O . ASN A 1 121 ? -16.039 13.073 -4.374 1.00 87.44 121 ASN A O 1
ATOM 948 N N . ASP A 1 122 ? -17.289 13.364 -6.201 1.00 86.31 122 ASP A N 1
ATOM 949 C CA . ASP A 1 122 ? -18.189 12.222 -5.962 1.00 86.31 122 ASP A CA 1
ATOM 950 C C . ASP A 1 122 ? -17.438 10.888 -5.743 1.00 86.31 122 ASP A C 1
ATOM 952 O O . ASP A 1 122 ? -17.953 9.956 -5.125 1.00 86.31 122 ASP A O 1
ATOM 956 N N . TRP A 1 123 ? -16.188 10.796 -6.214 1.00 82.06 123 TRP A N 1
ATOM 957 C CA . TRP A 1 123 ? -15.284 9.661 -6.004 1.00 82.06 123 TRP A CA 1
ATOM 958 C C . TRP A 1 123 ? -14.815 9.497 -4.546 1.00 82.06 123 TRP A C 1
ATOM 960 O O . TRP A 1 123 ? -14.383 8.407 -4.175 1.00 82.06 123 TRP A O 1
ATOM 970 N N . ILE A 1 124 ? -14.909 10.536 -3.711 1.00 85.81 124 ILE A N 1
ATOM 971 C CA . ILE A 1 124 ? -14.497 10.501 -2.301 1.00 85.81 124 ILE A CA 1
ATOM 972 C C . ILE A 1 124 ? -15.472 9.669 -1.462 1.00 85.81 124 ILE A C 1
ATOM 974 O O . ILE A 1 124 ? -15.047 8.896 -0.606 1.00 85.81 124 ILE A O 1
ATOM 978 N N . VAL A 1 125 ? -16.774 9.756 -1.738 1.00 87.69 125 VAL A N 1
ATOM 979 C CA . VAL A 1 125 ? -17.819 9.027 -0.999 1.00 87.69 125 VAL A CA 1
ATOM 980 C C . VAL A 1 125 ? -17.565 7.508 -0.949 1.00 87.69 125 VAL A C 1
ATOM 982 O O . VAL A 1 125 ? -17.575 6.937 0.147 1.00 87.69 125 VAL A O 1
ATOM 985 N N . PRO A 1 126 ? -17.301 6.805 -2.073 1.00 80.56 126 PRO A N 1
ATOM 986 C CA . PRO A 1 126 ? -16.969 5.383 -2.020 1.00 80.56 126 PRO A CA 1
ATOM 987 C C . PRO A 1 126 ? -15.620 5.099 -1.341 1.00 80.56 126 PRO A C 1
ATOM 989 O O . PRO A 1 126 ? -15.489 4.044 -0.721 1.00 80.56 126 PRO A O 1
ATOM 992 N N . VAL A 1 127 ? -14.643 6.014 -1.403 1.00 80.50 127 VAL A N 1
ATOM 993 C CA . VAL A 1 127 ? -13.362 5.878 -0.682 1.00 80.50 127 VAL A CA 1
ATOM 994 C C . VAL A 1 127 ? -13.592 5.925 0.828 1.00 80.50 127 VAL A C 1
ATOM 996 O O . VAL A 1 127 ? -13.216 4.985 1.523 1.00 80.50 127 VAL A O 1
ATOM 999 N N . LEU A 1 128 ? -14.295 6.945 1.327 1.00 83.12 128 LEU A N 1
ATOM 1000 C CA . LEU A 1 128 ? -14.673 7.068 2.739 1.00 83.12 128 LEU A CA 1
ATOM 1001 C C . LEU A 1 128 ? -15.449 5.846 3.227 1.00 83.12 128 LEU A C 1
ATOM 1003 O O . LEU A 1 128 ? -15.172 5.311 4.297 1.00 83.12 128 LEU A O 1
ATOM 1007 N N . LYS A 1 129 ? -16.394 5.351 2.421 1.00 82.94 129 LYS A N 1
ATOM 1008 C CA . LYS A 1 129 ? -17.146 4.133 2.741 1.00 82.94 129 LYS A CA 1
ATOM 1009 C C . LYS A 1 129 ? -16.242 2.907 2.891 1.00 82.94 129 LYS A C 1
ATOM 1011 O O . LYS A 1 129 ? -16.541 2.047 3.715 1.00 82.94 129 LYS A O 1
ATOM 1016 N N . ASN A 1 130 ? -15.180 2.796 2.095 1.00 80.06 130 ASN A N 1
ATOM 1017 C CA . ASN A 1 130 ? -14.221 1.698 2.208 1.00 80.06 130 ASN A CA 1
ATOM 1018 C C . ASN A 1 130 ? -13.324 1.861 3.439 1.00 80.06 130 ASN A C 1
ATOM 1020 O O . ASN A 1 130 ? -13.141 0.888 4.165 1.00 80.06 130 ASN A O 1
ATOM 1024 N N . LEU A 1 131 ? -12.837 3.076 3.711 1.00 80.94 131 LEU A N 1
ATOM 1025 C CA . LEU A 1 131 ? -12.038 3.373 4.905 1.00 80.94 131 LEU A CA 1
ATOM 1026 C C . LEU A 1 131 ? -12.824 3.063 6.186 1.00 80.94 131 LEU A C 1
ATOM 1028 O O . LEU A 1 131 ? -12.346 2.309 7.023 1.00 80.94 131 LEU A O 1
ATOM 1032 N N . LYS A 1 132 ? -14.084 3.503 6.279 1.00 84.69 132 LYS A N 1
ATOM 1033 C CA . LYS A 1 132 ? -14.970 3.223 7.426 1.00 84.69 132 LYS A CA 1
ATOM 1034 C C . LYS A 1 132 ? -15.310 1.739 7.620 1.00 84.69 132 LYS A C 1
ATOM 1036 O O . LYS A 1 132 ? -15.818 1.363 8.669 1.00 84.69 132 LYS A O 1
ATOM 1041 N N . LYS A 1 133 ? -15.085 0.892 6.610 1.00 82.25 133 LYS A N 1
ATOM 1042 C CA . LYS A 1 133 ? -15.274 -0.566 6.700 1.00 82.25 133 LYS A CA 1
ATOM 1043 C C . LYS A 1 133 ? -14.005 -1.317 7.089 1.00 82.25 133 LYS A C 1
ATOM 1045 O O . LYS A 1 133 ? -14.101 -2.497 7.425 1.00 82.25 133 LYS A O 1
ATOM 1050 N N . ALA A 1 134 ? -12.839 -0.690 6.978 1.00 82.94 134 ALA A N 1
ATOM 1051 C CA . ALA A 1 134 ? -11.571 -1.304 7.337 1.00 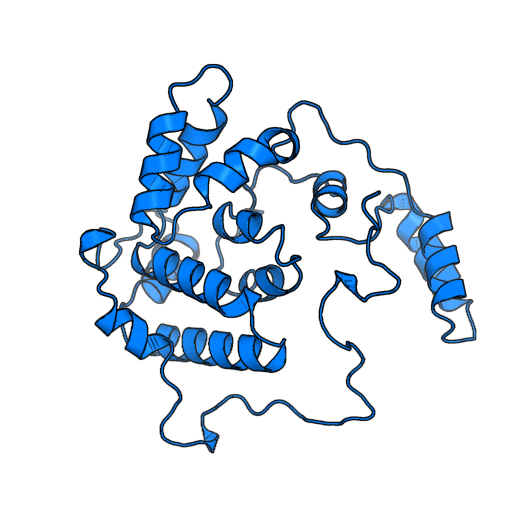82.94 134 ALA A CA 1
ATOM 1052 C C . ALA A 1 134 ? -11.403 -1.372 8.865 1.00 82.94 134 ALA A C 1
ATOM 1054 O O . ALA A 1 134 ? -12.101 -0.678 9.602 1.00 82.94 134 ALA A O 1
ATOM 1055 N N . SER A 1 135 ? -10.477 -2.216 9.328 1.00 86.94 135 SER A N 1
ATOM 1056 C CA . SER A 1 135 ? -10.091 -2.266 10.743 1.00 86.94 135 SER A CA 1
ATOM 1057 C C . SER A 1 135 ? -9.454 -0.926 11.148 1.00 86.94 135 SER A C 1
ATOM 1059 O O . SER A 1 135 ? -8.482 -0.514 10.503 1.00 86.94 135 SER A O 1
ATOM 1061 N N . PRO A 1 136 ? -9.948 -0.258 12.209 1.00 89.06 136 PRO A N 1
ATOM 1062 C CA . PRO A 1 136 ? -9.334 0.958 12.741 1.00 89.06 136 PRO A CA 1
ATOM 1063 C C . PRO A 1 136 ? -7.863 0.752 13.123 1.00 89.06 136 PRO A C 1
ATOM 1065 O O . PRO A 1 136 ? -7.004 1.553 12.752 1.00 89.06 136 PRO A O 1
ATOM 1068 N N . THR A 1 137 ? -7.561 -0.368 13.785 1.00 87.56 137 THR A N 1
ATOM 1069 C CA . THR A 1 137 ? -6.199 -0.770 14.161 1.00 87.56 137 THR A CA 1
ATOM 1070 C C . THR A 1 137 ? -5.314 -0.920 12.927 1.00 87.56 137 THR A C 1
ATOM 1072 O O . THR A 1 137 ? -4.226 -0.349 12.857 1.00 87.56 137 THR A O 1
ATOM 1075 N N . GLY A 1 138 ? -5.802 -1.634 11.907 1.00 87.06 138 GLY A N 1
ATOM 1076 C CA . GLY A 1 138 ? -5.078 -1.838 10.654 1.00 87.06 138 GLY A CA 1
ATOM 1077 C C . GLY A 1 138 ? -4.791 -0.534 9.907 1.00 87.06 138 GLY A C 1
ATOM 1078 O O . GLY A 1 138 ? -3.700 -0.377 9.355 1.00 87.06 138 GLY A O 1
ATOM 1079 N N . LEU A 1 139 ? -5.729 0.420 9.917 1.00 86.00 139 LEU A N 1
ATOM 1080 C CA . LEU A 1 139 ? -5.534 1.739 9.310 1.00 86.00 139 LEU A CA 1
ATOM 1081 C C . LEU A 1 139 ? -4.420 2.529 10.005 1.00 86.00 139 LEU A C 1
ATOM 1083 O O . LEU A 1 139 ? -3.515 3.006 9.318 1.00 86.00 139 LEU A O 1
ATOM 1087 N N . LYS A 1 140 ? -4.434 2.623 11.343 1.00 89.62 140 LYS A N 1
ATOM 1088 C CA . LYS A 1 140 ? -3.396 3.358 12.087 1.00 89.62 140 LYS A CA 1
ATOM 1089 C C . LYS A 1 140 ? -2.013 2.713 11.960 1.00 89.62 140 LYS A C 1
ATOM 1091 O O . LYS A 1 140 ? -1.042 3.420 11.695 1.00 89.62 140 LYS A O 1
ATOM 1096 N N . ILE A 1 141 ? -1.923 1.379 12.047 1.00 87.56 141 ILE A N 1
ATOM 1097 C CA . ILE A 1 141 ? -0.671 0.639 11.791 1.00 87.56 141 ILE A CA 1
ATOM 1098 C C . ILE A 1 141 ? -0.139 0.963 10.389 1.00 87.56 141 ILE A C 1
ATOM 1100 O O . ILE A 1 141 ? 1.043 1.265 10.227 1.00 87.56 141 ILE A O 1
ATOM 1104 N N . THR A 1 142 ? -1.010 0.934 9.376 1.00 85.69 142 THR A N 1
ATOM 1105 C CA . THR A 1 142 ? -0.621 1.200 7.983 1.00 85.69 142 THR A CA 1
ATOM 1106 C C . THR A 1 142 ? -0.114 2.629 7.808 1.00 85.69 142 THR A C 1
ATOM 1108 O O . THR A 1 142 ? 0.936 2.829 7.199 1.00 85.69 142 THR A O 1
ATOM 1111 N N . LEU A 1 143 ? -0.826 3.621 8.355 1.00 87.00 143 LEU A N 1
ATOM 1112 C CA . LEU A 1 143 ? -0.422 5.024 8.283 1.00 87.00 143 LEU A CA 1
ATOM 1113 C C . LEU A 1 143 ? 0.953 5.235 8.924 1.00 87.00 143 LEU A C 1
ATOM 1115 O O . LEU A 1 143 ? 1.851 5.769 8.273 1.00 87.00 143 LEU A O 1
ATOM 1119 N N . ARG A 1 144 ? 1.145 4.749 10.155 1.00 89.00 144 ARG A N 1
ATOM 1120 C CA . ARG A 1 144 ? 2.423 4.861 10.864 1.00 89.00 144 ARG A CA 1
ATOM 1121 C C . ARG A 1 144 ? 3.558 4.184 10.101 1.00 89.00 144 ARG A C 1
ATOM 1123 O O . ARG A 1 144 ? 4.611 4.788 9.915 1.00 89.00 144 ARG A O 1
ATOM 1130 N N . SER A 1 145 ? 3.325 2.978 9.579 1.00 86.75 145 SER A N 1
ATOM 1131 C CA . SER A 1 145 ? 4.329 2.261 8.787 1.00 86.75 145 SER A CA 1
ATOM 1132 C C . SER A 1 145 ? 4.735 3.032 7.523 1.00 86.75 145 SER A C 1
ATOM 1134 O O . SER A 1 145 ? 5.917 3.118 7.182 1.00 86.75 145 SER A O 1
ATOM 1136 N N . ILE A 1 146 ? 3.769 3.659 6.843 1.00 82.88 146 ILE A N 1
ATOM 1137 C CA . ILE A 1 146 ? 4.030 4.511 5.677 1.00 82.88 146 ILE A CA 1
ATOM 1138 C C . ILE A 1 146 ? 4.852 5.742 6.066 1.00 82.88 146 ILE A C 1
ATOM 1140 O O . ILE A 1 146 ? 5.807 6.065 5.363 1.00 82.88 146 ILE A O 1
ATOM 1144 N N . LEU A 1 147 ? 4.483 6.438 7.146 1.00 84.62 147 LEU A N 1
ATOM 1145 C CA . LEU A 1 147 ? 5.163 7.657 7.589 1.00 84.62 147 LEU A CA 1
ATOM 1146 C C . LEU A 1 147 ? 6.614 7.375 7.999 1.00 84.62 147 LEU A C 1
ATOM 1148 O O . LEU A 1 147 ? 7.523 8.024 7.479 1.00 84.62 147 LEU A O 1
ATOM 1152 N N . GLU A 1 148 ? 6.846 6.357 8.832 1.00 86.50 148 GLU A N 1
ATOM 1153 C CA . GLU A 1 148 ? 8.193 5.935 9.240 1.00 86.50 148 GLU A CA 1
ATOM 1154 C C . GLU A 1 148 ? 9.025 5.421 8.053 1.00 86.50 148 GLU A C 1
ATOM 1156 O O . GLU A 1 148 ? 10.236 5.622 7.991 1.00 86.50 148 GLU A O 1
ATOM 1161 N N . GLY A 1 149 ? 8.388 4.784 7.065 1.00 84.31 149 GLY A N 1
ATOM 1162 C CA . GLY A 1 149 ? 9.070 4.240 5.891 1.00 84.31 149 GLY A CA 1
ATOM 1163 C C . GLY A 1 149 ? 9.694 5.292 4.975 1.00 84.31 149 GLY A C 1
ATOM 1164 O O . GLY A 1 149 ? 10.614 4.970 4.225 1.00 84.31 149 GLY A O 1
ATOM 1165 N N . ARG A 1 150 ? 9.248 6.554 5.037 1.00 80.94 150 ARG A N 1
ATOM 1166 C CA . ARG A 1 150 ? 9.755 7.633 4.164 1.00 80.94 150 ARG A CA 1
ATOM 1167 C C . ARG A 1 150 ? 11.223 7.976 4.431 1.00 80.94 150 ARG A C 1
ATOM 1169 O O . ARG A 1 150 ? 11.925 8.418 3.514 1.00 80.94 150 ARG A O 1
ATOM 1176 N N . THR A 1 151 ? 11.673 7.786 5.669 1.00 82.25 151 THR A N 1
ATOM 1177 C CA . THR A 1 151 ? 13.023 8.130 6.137 1.00 82.25 151 THR A CA 1
ATOM 1178 C C . THR A 1 151 ? 13.926 6.910 6.323 1.00 82.25 151 THR A C 1
ATOM 1180 O O . THR A 1 151 ? 15.112 7.082 6.590 1.00 82.25 151 THR A O 1
ATOM 1183 N N . GLN A 1 152 ? 13.400 5.697 6.132 1.00 82.56 152 GLN A N 1
ATOM 1184 C CA . GLN A 1 152 ? 14.101 4.434 6.368 1.00 82.56 152 GLN A CA 1
ATOM 1185 C C . GLN A 1 152 ? 14.620 3.774 5.079 1.00 82.56 152 GLN A C 1
ATOM 1187 O O . GLN A 1 152 ? 14.104 3.959 3.972 1.00 82.56 152 GLN A O 1
ATOM 1192 N N . THR A 1 153 ? 15.658 2.958 5.230 1.00 82.06 153 THR A N 1
ATOM 1193 C CA . THR A 1 153 ? 16.183 2.045 4.206 1.00 82.06 153 THR A CA 1
ATOM 1194 C C . THR A 1 153 ? 15.263 0.834 4.003 1.00 82.06 153 THR A C 1
ATOM 1196 O O . THR A 1 153 ? 14.389 0.550 4.820 1.00 82.06 153 THR A O 1
ATOM 1199 N N . LEU A 1 154 ? 15.473 0.064 2.924 1.00 80.88 154 LEU A N 1
ATOM 1200 C CA . LEU A 1 154 ? 14.701 -1.164 2.663 1.00 80.88 154 LEU A CA 1
ATOM 1201 C C . LEU A 1 154 ? 14.838 -2.146 3.812 1.00 80.88 154 LEU A C 1
ATOM 1203 O O . LEU A 1 154 ? 13.850 -2.711 4.264 1.00 80.88 154 LEU A O 1
ATOM 1207 N N . SER A 1 155 ? 16.063 -2.325 4.295 1.00 83.44 155 SER A N 1
ATOM 1208 C CA . SER A 1 155 ? 16.357 -3.258 5.371 1.00 83.44 155 SER A CA 1
ATOM 1209 C C . SER A 1 155 ? 15.654 -2.873 6.673 1.00 83.44 155 SER A C 1
ATOM 1211 O O . SER A 1 155 ? 15.134 -3.738 7.371 1.00 83.44 155 SER A O 1
ATOM 1213 N N . GLU A 1 156 ? 15.601 -1.582 6.998 1.00 86.50 156 GLU A N 1
ATOM 1214 C CA . GLU A 1 156 ? 14.872 -1.080 8.168 1.00 86.50 156 GLU A CA 1
ATOM 1215 C C . GLU A 1 156 ? 13.361 -1.263 8.012 1.00 86.50 156 GLU A C 1
ATOM 1217 O O . GLU A 1 156 ? 12.727 -1.822 8.909 1.00 86.50 156 GLU A O 1
ATOM 1222 N N . CYS A 1 157 ? 12.805 -0.905 6.850 1.00 86.56 157 CYS A N 1
ATOM 1223 C CA . CYS A 1 157 ? 11.398 -1.141 6.545 1.00 86.56 157 CYS A CA 1
ATOM 1224 C C . CYS A 1 157 ? 11.046 -2.629 6.647 1.00 86.56 157 CYS A C 1
ATOM 1226 O O . CYS A 1 157 ? 10.076 -2.972 7.307 1.00 86.56 157 CYS A O 1
ATOM 1228 N N . LEU A 1 158 ? 11.843 -3.529 6.064 1.00 87.75 158 LEU A N 1
ATOM 1229 C CA . LEU A 1 158 ? 11.597 -4.974 6.122 1.00 87.75 158 LEU A CA 1
ATOM 1230 C C . LEU A 1 158 ? 11.589 -5.508 7.558 1.00 87.75 158 LEU A C 1
ATOM 1232 O O . LEU A 1 158 ? 10.726 -6.318 7.893 1.00 87.75 158 LEU A O 1
ATOM 1236 N N . ARG A 1 159 ? 12.505 -5.043 8.418 1.00 89.31 159 ARG A N 1
ATOM 1237 C CA . ARG A 1 159 ? 12.490 -5.397 9.847 1.00 89.31 159 ARG A CA 1
ATOM 1238 C C . ARG A 1 159 ? 11.225 -4.884 10.533 1.00 89.31 159 ARG A C 1
ATOM 1240 O O . ARG A 1 159 ? 10.578 -5.638 11.252 1.00 89.31 159 ARG A O 1
ATOM 1247 N N . ARG A 1 160 ? 10.823 -3.636 10.272 1.00 91.44 160 ARG A N 1
ATOM 1248 C CA . ARG A 1 160 ? 9.576 -3.072 10.810 1.00 91.44 160 ARG A CA 1
ATOM 1249 C C . ARG A 1 160 ? 8.351 -3.866 10.346 1.00 91.44 160 ARG A C 1
ATOM 1251 O O . ARG A 1 160 ? 7.568 -4.296 11.183 1.00 91.44 160 ARG A O 1
ATOM 1258 N N . GLU A 1 161 ? 8.208 -4.124 9.046 1.00 88.81 161 GLU A N 1
ATOM 1259 C CA . GLU A 1 161 ? 7.096 -4.911 8.490 1.00 88.81 161 GLU A CA 1
ATOM 1260 C C . GLU A 1 161 ? 7.053 -6.332 9.067 1.00 88.81 161 GLU A C 1
ATOM 1262 O O . GLU A 1 161 ? 5.975 -6.874 9.326 1.00 88.81 161 GLU A O 1
ATOM 1267 N N . PHE A 1 162 ? 8.220 -6.934 9.312 1.00 89.12 162 PHE A N 1
ATOM 1268 C CA . PHE A 1 162 ? 8.318 -8.228 9.974 1.00 89.12 162 PHE A CA 1
ATOM 1269 C C . PHE A 1 162 ? 7.779 -8.178 11.408 1.00 89.12 162 PHE A C 1
ATOM 1271 O O . PHE A 1 162 ? 6.929 -9.001 11.753 1.00 89.12 162 PHE A O 1
ATOM 1278 N N . ARG A 1 163 ? 8.188 -7.188 12.216 1.00 92.25 163 ARG A N 1
ATOM 1279 C CA . ARG A 1 163 ? 7.644 -6.978 13.572 1.00 92.25 163 ARG A CA 1
ATOM 1280 C C . ARG A 1 163 ? 6.136 -6.796 13.543 1.00 92.25 163 ARG A C 1
ATOM 1282 O O . ARG A 1 163 ? 5.433 -7.496 14.269 1.00 92.25 163 ARG A O 1
ATOM 1289 N N . ILE A 1 164 ? 5.641 -5.928 12.654 1.00 89.19 164 ILE A N 1
ATOM 1290 C CA . ILE A 1 164 ? 4.205 -5.680 12.517 1.00 89.19 164 ILE A CA 1
ATOM 1291 C C . ILE A 1 164 ? 3.478 -6.990 12.206 1.00 89.19 164 ILE A C 1
ATOM 1293 O O . ILE A 1 164 ? 2.495 -7.322 12.867 1.00 89.19 164 ILE A O 1
ATOM 1297 N N . THR A 1 165 ? 3.982 -7.763 11.243 1.00 87.12 165 THR A N 1
ATOM 1298 C CA . THR A 1 165 ? 3.383 -9.038 10.830 1.00 87.12 165 THR A CA 1
ATOM 1299 C C . THR A 1 165 ? 3.351 -10.041 11.980 1.00 87.12 165 THR A C 1
ATOM 1301 O O . THR A 1 165 ? 2.295 -10.586 12.292 1.00 87.12 165 THR A O 1
ATOM 1304 N N . VAL A 1 166 ? 4.486 -10.275 12.641 1.00 89.88 166 VAL A N 1
ATOM 1305 C CA . VAL A 1 166 ? 4.589 -11.254 13.731 1.00 89.88 166 VAL A CA 1
ATOM 1306 C C . VAL A 1 166 ? 3.718 -10.848 14.918 1.00 89.88 166 VAL A C 1
ATOM 1308 O O . VAL A 1 166 ? 2.980 -11.680 15.440 1.00 89.88 166 VAL A O 1
ATOM 1311 N N . ASN A 1 167 ? 3.739 -9.579 15.325 1.00 90.19 167 ASN A N 1
ATOM 1312 C CA . ASN A 1 167 ? 2.933 -9.106 16.451 1.00 90.19 167 ASN A CA 1
ATOM 1313 C C . ASN A 1 167 ? 1.430 -9.075 16.126 1.00 90.19 167 ASN A C 1
ATOM 1315 O O . ASN A 1 167 ? 0.608 -9.332 17.006 1.00 90.19 167 ASN A O 1
ATOM 1319 N N . THR A 1 168 ? 1.062 -8.857 14.860 1.00 87.19 168 THR A N 1
ATOM 1320 C CA . THR A 1 168 ? -0.324 -9.005 14.385 1.00 87.19 168 THR A CA 1
ATOM 1321 C C . THR A 1 168 ? -0.779 -10.465 14.452 1.00 87.19 168 THR A C 1
ATOM 1323 O O . THR A 1 168 ? -1.872 -10.742 14.932 1.00 87.19 168 THR A O 1
ATOM 1326 N N . LEU A 1 169 ? 0.065 -11.414 14.031 1.00 86.94 169 LEU A N 1
ATOM 1327 C CA . LEU A 1 169 ? -0.234 -12.852 14.112 1.00 86.94 169 LEU A CA 1
ATOM 1328 C C . LEU A 1 169 ? -0.293 -13.374 15.552 1.00 86.94 169 LEU A C 1
ATOM 1330 O O . LEU A 1 169 ? -0.960 -14.364 15.821 1.00 86.94 169 LEU A O 1
ATOM 1334 N N . ARG A 1 170 ? 0.403 -12.727 16.487 1.00 89.94 170 ARG A N 1
ATOM 1335 C CA . ARG A 1 170 ? 0.330 -13.043 17.922 1.00 89.94 170 ARG A CA 1
ATOM 1336 C C . ARG A 1 170 ? -0.858 -12.369 18.618 1.00 89.94 170 ARG A C 1
ATOM 1338 O O . ARG A 1 170 ? -0.962 -12.488 19.834 1.00 89.94 170 ARG A O 1
ATOM 1345 N N . SER A 1 171 ? -1.709 -11.656 17.874 1.00 88.88 171 SER A N 1
ATOM 1346 C CA . SER A 1 171 ? -2.848 -10.894 18.396 1.00 88.88 171 SER A CA 1
ATOM 1347 C C . SER A 1 171 ? -2.475 -9.939 19.535 1.00 88.88 171 SER A C 1
ATOM 1349 O O . SER A 1 171 ? -3.219 -9.800 20.501 1.00 88.88 171 SER A O 1
ATOM 1351 N N . ILE A 1 172 ? -1.318 -9.264 19.450 1.00 89.44 172 ILE A N 1
ATOM 1352 C CA . ILE A 1 172 ? -0.850 -8.390 20.544 1.00 89.44 172 ILE A CA 1
ATOM 1353 C C . ILE A 1 172 ? -1.831 -7.239 20.824 1.00 89.44 172 ILE A C 1
ATOM 1355 O O . ILE A 1 172 ? -2.007 -6.867 21.981 1.00 89.44 172 ILE A O 1
ATOM 1359 N N . LEU A 1 173 ? -2.484 -6.692 19.790 1.00 84.19 173 LEU A N 1
ATOM 1360 C CA . LEU A 1 173 ? -3.478 -5.617 19.953 1.00 84.19 173 LEU A CA 1
ATOM 1361 C C . LEU A 1 173 ? -4.915 -6.068 19.763 1.00 84.19 173 LEU A C 1
ATOM 1363 O O . LEU A 1 173 ? -5.811 -5.585 20.447 1.00 84.19 173 LEU A O 1
ATOM 1367 N N . SER A 1 174 ? -5.145 -6.916 18.766 1.00 85.44 174 SER A N 1
ATOM 1368 C CA . SER A 1 174 ? -6.484 -7.297 18.338 1.00 85.44 174 SER A CA 1
ATOM 1369 C C . SER A 1 174 ? -6.442 -8.591 17.543 1.00 85.44 174 SER A C 1
ATOM 1371 O O . SER A 1 174 ? -5.434 -8.907 16.909 1.00 85.44 174 SER A O 1
ATOM 1373 N N . ASP A 1 175 ? -7.582 -9.273 17.504 1.00 89.56 175 ASP A N 1
ATOM 1374 C CA . ASP A 1 175 ? -7.827 -10.423 16.631 1.00 89.56 175 ASP A CA 1
ATOM 1375 C C . ASP A 1 175 ? -8.332 -10.006 15.236 1.00 89.56 175 ASP A C 1
ATOM 1377 O O . ASP A 1 175 ? -8.799 -10.844 14.460 1.00 89.56 175 ASP A O 1
ATOM 1381 N N . ASP A 1 176 ? -8.223 -8.719 14.880 1.00 85.75 176 ASP A N 1
ATOM 1382 C CA . ASP A 1 176 ? -8.742 -8.160 13.625 1.00 85.75 176 ASP A CA 1
ATOM 1383 C C . ASP A 1 176 ? -8.173 -8.869 12.388 1.00 85.75 176 ASP A C 1
ATOM 1385 O O . ASP A 1 176 ? -8.853 -9.004 11.372 1.00 85.75 176 ASP A O 1
ATOM 1389 N N . PHE A 1 177 ? -6.941 -9.379 12.452 1.00 83.75 177 PHE A N 1
ATOM 1390 C CA . PHE A 1 177 ? -6.381 -10.170 11.356 1.00 83.75 177 PHE A CA 1
ATOM 1391 C C . PHE A 1 177 ? -7.199 -11.442 11.088 1.00 83.75 177 PHE A C 1
ATOM 1393 O O . PHE A 1 177 ? -7.592 -11.713 9.947 1.00 83.75 177 PHE A O 1
ATOM 1400 N N . TYR A 1 178 ? -7.498 -12.201 12.143 1.00 86.06 178 TYR A N 1
ATOM 1401 C CA . TYR A 1 178 ? -8.282 -13.429 12.061 1.00 86.06 178 TYR A CA 1
ATOM 1402 C C . TYR A 1 178 ? -9.741 -13.141 11.715 1.00 86.06 178 TYR A C 1
ATOM 1404 O O . TYR A 1 178 ? -10.313 -13.823 10.863 1.00 86.06 178 TYR A O 1
ATOM 1412 N N . GLU A 1 179 ? -10.320 -12.091 12.293 1.00 87.44 179 GLU A N 1
ATOM 1413 C CA . GLU A 1 179 ? -11.681 -11.658 11.981 1.00 87.44 179 GLU A CA 1
ATOM 1414 C C . GLU A 1 179 ? -11.820 -11.216 10.519 1.00 87.44 179 GLU A C 1
ATOM 1416 O O . GLU A 1 179 ? -12.787 -11.565 9.837 1.00 87.44 179 GLU A O 1
ATOM 1421 N N . GLY A 1 180 ? -10.820 -10.513 9.985 1.00 80.94 180 GLY A N 1
ATOM 1422 C CA . GLY A 1 180 ? -10.786 -10.116 8.582 1.00 80.94 180 GLY A CA 1
ATOM 1423 C C . GLY A 1 180 ? -10.741 -11.320 7.641 1.00 80.94 180 GLY A C 1
ATOM 1424 O O . GLY A 1 180 ? -11.456 -11.344 6.629 1.00 80.94 180 GLY A O 1
ATOM 1425 N N . ILE A 1 181 ? -9.952 -12.344 7.989 1.00 79.75 181 ILE A N 1
ATOM 1426 C CA . ILE A 1 181 ? -9.914 -13.619 7.260 1.00 79.75 181 ILE A CA 1
ATOM 1427 C C . ILE A 1 181 ? -11.266 -14.331 7.349 1.00 79.75 181 ILE A C 1
ATOM 1429 O O . ILE A 1 181 ? -11.787 -14.762 6.314 1.00 79.75 181 ILE A O 1
ATOM 1433 N N . ARG A 1 182 ? -11.855 -14.425 8.547 1.00 91.88 182 ARG A N 1
ATOM 1434 C CA . ARG A 1 182 ? -13.165 -15.046 8.763 1.00 91.88 182 ARG A CA 1
ATOM 1435 C C . ARG A 1 182 ? -14.221 -14.395 7.873 1.00 91.88 182 ARG A C 1
ATOM 1437 O O . ARG A 1 182 ? -14.808 -15.068 7.026 1.00 91.88 182 ARG A O 1
ATOM 1444 N N . ALA A 1 183 ? -14.392 -13.081 7.988 1.00 77.88 183 ALA A N 1
ATOM 1445 C CA . ALA A 1 183 ? -15.420 -12.326 7.278 1.00 77.88 183 ALA A CA 1
ATOM 1446 C C . ALA A 1 183 ? -15.257 -12.347 5.748 1.00 77.88 183 ALA A C 1
ATOM 1448 O O . ALA A 1 183 ? -16.237 -12.274 5.002 1.00 77.88 183 ALA A O 1
ATOM 1449 N N . THR A 1 184 ? -14.019 -12.436 5.250 1.00 76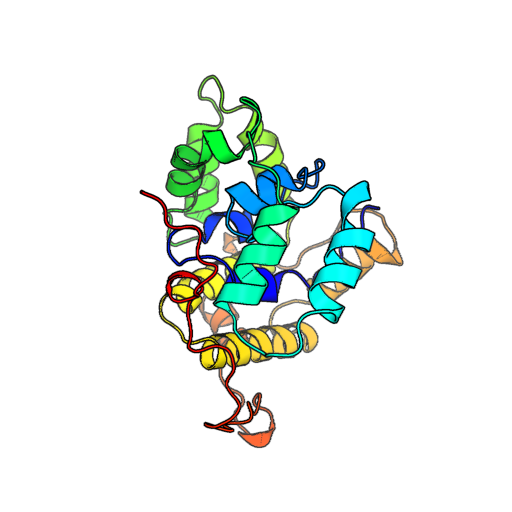.56 184 THR A N 1
ATOM 1450 C CA . THR A 1 184 ? -13.737 -12.286 3.813 1.00 76.56 184 THR A CA 1
ATOM 1451 C C . THR A 1 184 ? -13.561 -13.612 3.081 1.00 76.56 184 THR A C 1
ATOM 1453 O O . THR A 1 184 ? -13.976 -13.729 1.926 1.00 76.56 184 THR A O 1
ATOM 1456 N N . ILE A 1 185 ? -12.920 -14.595 3.715 1.00 77.88 185 ILE A N 1
ATOM 1457 C CA . ILE A 1 185 ? -12.471 -15.834 3.065 1.00 77.88 185 ILE A CA 1
ATOM 1458 C C . ILE A 1 185 ? -13.274 -17.038 3.554 1.00 77.88 185 ILE A C 1
ATOM 1460 O O . ILE A 1 185 ? -13.682 -17.850 2.720 1.00 77.88 185 ILE A O 1
ATOM 1464 N N . ILE A 1 186 ? -13.499 -17.144 4.865 1.00 84.81 186 ILE A N 1
ATOM 1465 C CA . ILE A 1 186 ? -14.139 -18.314 5.479 1.00 84.81 186 ILE A CA 1
ATOM 1466 C C . ILE A 1 186 ? -15.660 -18.200 5.344 1.00 84.81 186 ILE A C 1
ATOM 1468 O O . ILE A 1 186 ? -16.258 -18.886 4.517 1.00 84.81 186 ILE A O 1
ATOM 1472 N N . ASP A 1 187 ? -16.259 -17.264 6.075 1.00 91.69 187 ASP A N 1
ATOM 1473 C CA . ASP A 1 187 ? -17.711 -17.084 6.144 1.00 91.69 187 ASP A CA 1
ATOM 1474 C C . ASP A 1 187 ? -18.227 -16.238 4.978 1.00 91.69 187 ASP A C 1
ATOM 1476 O O . ASP A 1 187 ? -19.371 -16.380 4.550 1.00 91.69 187 ASP A O 1
ATOM 1480 N N . LYS A 1 188 ? -17.363 -15.375 4.420 1.00 88.06 188 LYS A N 1
ATOM 1481 C CA . LYS A 1 188 ? -17.665 -14.496 3.272 1.00 88.06 188 LYS A CA 1
ATOM 1482 C C . LYS A 1 188 ? -18.876 -13.582 3.508 1.00 88.06 188 LYS A C 1
ATOM 1484 O O . LYS A 1 188 ? -19.501 -13.128 2.544 1.00 88.06 188 LYS A O 1
ATOM 1489 N N . ASP A 1 189 ? -19.183 -13.284 4.767 1.00 90.44 189 ASP A N 1
ATOM 1490 C CA . ASP A 1 189 ? -20.284 -12.409 5.176 1.00 90.44 189 ASP A CA 1
ATOM 1491 C C . ASP A 1 189 ? -20.019 -10.929 4.841 1.00 90.44 189 ASP A C 1
ATOM 1493 O O . ASP A 1 189 ? -20.956 -10.148 4.671 1.00 90.44 189 ASP A O 1
ATOM 1497 N N . LYS A 1 190 ? -18.743 -10.550 4.659 1.00 78.31 190 LYS A N 1
ATOM 1498 C CA . LYS A 1 190 ? -18.282 -9.166 4.450 1.00 78.31 190 LYS A CA 1
ATOM 1499 C C . LYS A 1 190 ? -18.716 -8.217 5.576 1.00 78.31 190 LYS A C 1
ATOM 1501 O O . LYS A 1 190 ? -18.850 -7.012 5.339 1.00 78.31 190 LYS A O 1
ATOM 1506 N N . SER A 1 191 ? -18.917 -8.752 6.777 1.00 88.44 191 SER A N 1
ATOM 1507 C CA . SER A 1 191 ? -19.307 -8.029 7.988 1.00 88.44 191 SER A CA 1
ATOM 1508 C C . SER A 1 191 ? -18.335 -8.336 9.131 1.00 88.44 191 SER A C 1
ATOM 1510 O O . SER A 1 191 ? -18.717 -8.994 10.102 1.00 88.44 191 SER A O 1
ATOM 1512 N N . PRO A 1 192 ? -17.072 -7.891 9.013 1.00 85.25 192 PRO A N 1
ATOM 151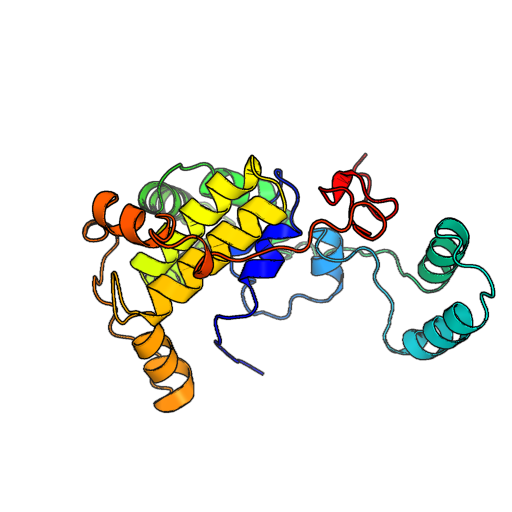3 C CA . PRO A 1 192 ? -16.100 -8.063 10.077 1.00 85.25 192 PRO A CA 1
ATOM 1514 C C . PRO A 1 192 ? -16.489 -7.253 11.319 1.00 85.25 192 PRO A C 1
ATOM 1516 O O . PRO A 1 192 ? -16.979 -6.125 11.219 1.00 85.25 192 PRO A O 1
ATOM 1519 N N . LYS A 1 193 ? -16.258 -7.835 12.492 1.00 93.69 193 LYS A N 1
ATOM 1520 C CA . LYS A 1 193 ? -16.493 -7.244 13.810 1.00 93.69 193 LYS A CA 1
ATOM 1521 C C . LYS A 1 193 ? -15.167 -6.810 14.424 1.00 93.69 193 LYS A C 1
ATOM 1523 O O . LYS A 1 193 ? -14.594 -7.521 15.242 1.00 93.69 193 LYS A O 1
ATOM 1528 N N . TRP A 1 194 ? -14.688 -5.647 14.000 1.00 89.75 194 TRP A N 1
ATOM 1529 C CA . TRP A 1 194 ? -13.415 -5.101 14.465 1.00 89.75 194 TRP A CA 1
ATOM 1530 C C . TRP A 1 194 ? -13.425 -4.777 15.958 1.00 89.75 194 TRP A C 1
ATOM 1532 O O . TRP A 1 194 ? -14.421 -4.261 16.480 1.00 89.75 194 TRP A O 1
ATOM 1542 N N . ASN A 1 195 ? -12.301 -5.038 16.620 1.00 90.25 195 ASN A N 1
ATOM 1543 C CA . ASN A 1 195 ? -12.083 -4.700 18.016 1.00 90.25 195 ASN A CA 1
ATOM 1544 C C . ASN A 1 195 ? -10.688 -4.079 18.215 1.00 90.25 195 ASN A C 1
ATOM 1546 O O . ASN A 1 195 ? -9.697 -4.805 18.163 1.00 90.25 195 ASN A O 1
ATOM 1550 N N . PRO A 1 196 ? -10.589 -2.771 18.507 1.00 92.88 196 PRO A N 1
ATOM 1551 C CA . PRO A 1 196 ? -11.682 -1.814 18.682 1.00 92.88 196 PRO A CA 1
ATOM 1552 C C . PRO A 1 196 ? -12.431 -1.480 17.381 1.00 92.88 196 PRO A C 1
ATOM 1554 O O . PRO A 1 196 ? -11.893 -1.541 16.279 1.00 92.88 196 PRO A O 1
ATOM 1557 N N . SER A 1 197 ? -13.697 -1.076 17.519 1.00 92.38 197 SER A N 1
ATOM 1558 C CA . SER A 1 197 ? -14.580 -0.776 16.383 1.00 92.38 197 SER A CA 1
ATOM 1559 C C . SER A 1 197 ? -14.455 0.651 15.836 1.00 92.38 197 SER A C 1
ATOM 1561 O O . SER A 1 197 ? -15.072 0.964 14.819 1.00 92.38 197 SER A O 1
ATOM 1563 N N . THR A 1 198 ? -13.721 1.537 16.514 1.00 92.31 198 THR A N 1
ATOM 1564 C CA . THR A 1 198 ? -13.582 2.958 16.158 1.00 92.31 198 THR A CA 1
ATOM 1565 C C . THR A 1 198 ? -12.137 3.439 16.330 1.00 92.31 198 THR A C 1
ATOM 1567 O O . THR A 1 198 ? -11.376 2.854 17.101 1.00 92.31 198 THR A O 1
ATOM 1570 N N . LEU A 1 199 ? -11.743 4.479 15.582 1.00 90.38 199 LEU A N 1
ATOM 1571 C CA . LEU A 1 199 ? -10.363 4.993 15.550 1.00 90.38 199 LEU A CA 1
ATOM 1572 C C . LEU A 1 199 ? -9.922 5.614 16.885 1.00 90.38 199 LEU A C 1
ATOM 1574 O O . LEU A 1 199 ? -8.790 5.394 17.305 1.00 90.38 199 LEU A O 1
ATOM 1578 N N . ASP A 1 200 ? -10.832 6.294 17.584 1.00 93.00 200 ASP A N 1
ATOM 1579 C CA . ASP A 1 200 ? -10.609 6.955 18.881 1.00 93.00 200 ASP A CA 1
ATOM 1580 C C . ASP A 1 200 ? -10.233 5.985 20.011 1.00 93.00 200 ASP A C 1
ATOM 1582 O O . ASP A 1 200 ? -9.686 6.392 21.033 1.00 93.00 200 ASP A O 1
ATOM 1586 N N . LYS A 1 201 ? -10.513 4.693 19.822 1.00 93.06 201 LYS A N 1
ATOM 1587 C CA . LYS A 1 201 ? -10.207 3.623 20.779 1.00 93.06 201 LYS A CA 1
ATOM 1588 C C . LYS A 1 201 ? -8.905 2.886 20.472 1.00 93.06 201 LYS A C 1
ATOM 1590 O O . LYS A 1 201 ? -8.582 1.930 21.168 1.00 93.06 201 LYS A O 1
ATOM 1595 N N . VAL A 1 202 ? -8.195 3.282 19.417 1.00 92.44 202 VAL A N 1
ATOM 1596 C CA . VAL A 1 202 ? -6.858 2.772 19.103 1.00 92.44 202 VAL A CA 1
ATOM 1597 C C . VAL A 1 202 ? -5.850 3.781 19.638 1.00 92.44 202 VAL A C 1
ATOM 1599 O O . VAL A 1 202 ? -5.679 4.849 19.042 1.00 92.44 202 VAL A O 1
ATOM 1602 N N . TYR A 1 203 ? -5.215 3.437 20.756 1.00 92.25 203 TYR A N 1
ATOM 1603 C CA . TYR A 1 203 ? -4.262 4.304 21.447 1.00 92.25 203 TYR A CA 1
ATOM 1604 C C . TYR A 1 203 ? -2.828 4.099 20.946 1.00 92.25 203 TYR A C 1
ATOM 1606 O O . TYR A 1 203 ? -2.442 2.990 20.563 1.00 92.25 203 TYR A O 1
ATOM 1614 N N . ASP A 1 204 ? -2.022 5.157 20.974 1.00 91.44 204 ASP A N 1
ATOM 1615 C CA . ASP A 1 204 ? -0.650 5.122 20.460 1.00 91.44 204 ASP A CA 1
ATOM 1616 C C . ASP A 1 204 ? 0.258 4.212 21.295 1.00 91.44 204 ASP A C 1
ATOM 1618 O O . ASP A 1 204 ? 1.080 3.488 20.734 1.00 91.44 204 ASP A O 1
ATOM 1622 N N . GLU A 1 205 ? 0.038 4.136 22.611 1.00 91.81 205 GLU A N 1
ATOM 1623 C CA . GLU A 1 205 ? 0.795 3.255 23.507 1.00 91.81 205 GLU A CA 1
ATOM 1624 C C . GLU A 1 205 ? 0.572 1.777 23.167 1.00 91.81 205 GLU A C 1
ATOM 1626 O O . GLU A 1 205 ? 1.463 0.940 23.314 1.00 91.81 205 GLU A O 1
ATOM 1631 N N . GLN A 1 206 ? -0.633 1.444 22.697 1.00 88.75 206 GLN A N 1
ATOM 1632 C CA . GLN A 1 206 ? -0.947 0.111 22.204 1.00 88.75 206 GLN A CA 1
ATOM 1633 C C . GLN A 1 206 ? -0.245 -0.118 20.864 1.00 88.75 206 GLN A C 1
ATOM 1635 O O . GLN A 1 206 ? 0.421 -1.135 20.685 1.00 88.75 206 GLN A O 1
ATOM 1640 N N . LEU A 1 207 ? -0.319 0.844 19.939 1.00 91.50 207 LEU A N 1
ATOM 1641 C CA . LEU A 1 207 ? 0.375 0.752 18.655 1.00 91.50 207 LEU A CA 1
ATOM 1642 C C . LEU A 1 207 ? 1.882 0.542 18.825 1.00 91.50 207 LEU A C 1
ATOM 1644 O O . LEU A 1 207 ? 2.439 -0.297 18.123 1.00 91.50 207 LEU A O 1
ATOM 1648 N N . ASP A 1 208 ? 2.530 1.203 19.783 1.00 94.00 208 ASP A N 1
ATOM 1649 C CA . ASP A 1 208 ? 3.966 1.051 20.050 1.00 94.00 208 ASP A CA 1
ATOM 1650 C C . ASP A 1 208 ? 4.394 -0.408 20.269 1.00 94.00 208 ASP A C 1
ATOM 1652 O O . ASP A 1 208 ? 5.468 -0.816 19.815 1.00 94.00 208 ASP A O 1
ATOM 1656 N N . LEU A 1 209 ? 3.540 -1.230 20.887 1.00 92.25 209 LEU A N 1
ATOM 1657 C CA . LEU A 1 209 ? 3.825 -2.647 21.136 1.00 92.25 209 LEU A CA 1
ATOM 1658 C C . LEU A 1 209 ? 4.012 -3.448 19.840 1.00 92.25 209 LEU A C 1
ATOM 1660 O O . LEU A 1 209 ? 4.788 -4.401 19.817 1.00 92.25 209 LEU A O 1
ATOM 1664 N N . ILE A 1 210 ? 3.339 -3.058 18.754 1.00 90.12 210 ILE A N 1
ATOM 1665 C CA . ILE A 1 210 ? 3.459 -3.715 17.446 1.00 90.12 210 ILE A CA 1
ATOM 1666 C C . ILE A 1 210 ? 4.803 -3.409 16.782 1.00 90.12 210 ILE A C 1
ATOM 1668 O O . ILE A 1 210 ? 5.357 -4.278 16.105 1.00 90.12 210 ILE A O 1
ATOM 1672 N N . PHE A 1 211 ? 5.329 -2.198 16.975 1.00 91.94 211 PHE A N 1
ATOM 1673 C CA . PHE A 1 211 ? 6.555 -1.719 16.329 1.00 91.94 211 PHE A CA 1
ATOM 1674 C C . PHE A 1 211 ? 7.817 -1.999 17.161 1.00 91.94 211 PHE A C 1
ATOM 1676 O O . PHE A 1 211 ? 8.933 -1.927 16.630 1.00 91.94 211 PHE A O 1
ATOM 1683 N N . LYS A 1 212 ? 7.653 -2.335 18.449 1.00 92.00 212 LYS A N 1
ATOM 1684 C CA . LYS A 1 212 ? 8.753 -2.611 19.376 1.00 92.00 212 LYS A CA 1
ATOM 1685 C C . LYS A 1 212 ? 9.649 -3.749 18.850 1.00 92.00 212 LYS A C 1
ATOM 1687 O O . LYS A 1 212 ? 9.133 -4.791 18.437 1.00 92.00 212 LYS A O 1
ATOM 1692 N N . PRO A 1 213 ? 10.986 -3.581 18.873 1.00 91.38 213 PRO A N 1
ATOM 1693 C CA . PRO A 1 213 ? 11.913 -4.677 18.611 1.00 91.38 213 PRO A CA 1
ATOM 1694 C C . PRO A 1 213 ? 11.678 -5.858 19.557 1.00 91.38 213 PRO A C 1
ATOM 1696 O O . PRO A 1 213 ? 11.314 -5.667 20.721 1.00 91.38 213 PRO A O 1
ATOM 1699 N N . PHE A 1 214 ? 11.935 -7.072 19.074 1.00 89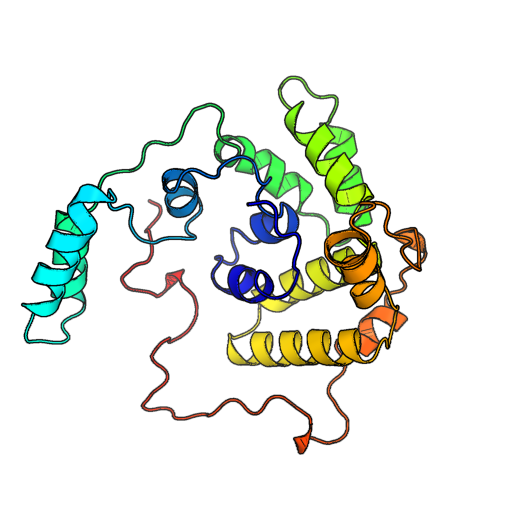.00 214 PHE A N 1
ATOM 1700 C CA . PHE A 1 214 ? 11.935 -8.256 19.932 1.00 89.00 214 PHE A CA 1
ATOM 1701 C C . PHE A 1 214 ? 13.102 -8.194 20.926 1.00 89.00 214 PHE A C 1
ATOM 1703 O O . PHE A 1 214 ? 14.191 -7.740 20.579 1.00 89.00 214 PHE A O 1
ATOM 1710 N N . GLU A 1 215 ? 12.871 -8.641 22.164 1.00 85.25 215 GLU A N 1
ATOM 1711 C CA . GLU A 1 215 ? 13.897 -8.632 23.220 1.00 85.25 215 GLU A CA 1
ATOM 1712 C C . GLU A 1 215 ? 15.065 -9.558 22.873 1.00 85.25 215 GLU A C 1
ATOM 1714 O O . GLU A 1 215 ? 16.230 -9.212 23.070 1.00 85.25 215 GLU A O 1
ATOM 1719 N N . GLU A 1 216 ? 14.755 -10.719 22.298 1.00 86.50 216 GLU A N 1
ATOM 1720 C CA . GLU A 1 216 ? 15.760 -11.653 21.817 1.00 86.50 216 GLU A CA 1
ATOM 1721 C C . GLU A 1 216 ? 16.120 -11.340 20.356 1.00 86.50 216 GLU A C 1
ATOM 1723 O O . GLU A 1 216 ? 15.287 -11.407 19.449 1.00 86.50 216 GLU A O 1
ATOM 1728 N N . HIS A 1 217 ? 17.390 -11.012 20.106 1.00 78.50 217 HIS A N 1
ATOM 1729 C CA . HIS A 1 217 ? 17.868 -10.588 18.785 1.00 78.50 217 HIS A CA 1
ATOM 1730 C C . HIS A 1 217 ? 17.714 -11.657 17.685 1.00 78.50 217 HIS A C 1
ATOM 1732 O O . HIS A 1 217 ? 17.558 -11.338 16.508 1.00 78.50 217 HIS A O 1
ATOM 1738 N N . ASN A 1 218 ? 17.742 -12.935 18.058 1.00 83.19 218 ASN A N 1
ATOM 1739 C CA . ASN A 1 218 ? 17.521 -14.075 17.163 1.00 83.19 218 ASN A CA 1
ATOM 1740 C C . ASN A 1 218 ? 16.075 -14.171 16.642 1.00 83.19 218 ASN A C 1
ATOM 1742 O O . ASN A 1 218 ? 15.852 -14.842 15.637 1.00 83.19 218 ASN A O 1
ATOM 1746 N N . LEU A 1 219 ? 15.108 -13.526 17.303 1.00 86.19 219 LEU A N 1
ATOM 1747 C CA . LEU A 1 219 ? 13.715 -13.471 16.857 1.00 86.19 219 LEU A CA 1
ATOM 1748 C C . LEU A 1 219 ? 13.466 -12.348 15.844 1.00 86.19 219 LEU A C 1
ATOM 1750 O O . LEU A 1 219 ? 12.417 -12.329 15.209 1.00 86.19 219 LEU A O 1
ATOM 1754 N N . GLU A 1 220 ? 14.407 -11.416 15.687 1.00 89.81 220 GLU A N 1
ATOM 1755 C CA . GLU A 1 220 ? 14.325 -10.329 14.712 1.00 89.81 220 GLU A CA 1
ATOM 1756 C C . GLU A 1 220 ? 14.654 -10.808 13.289 1.00 89.81 220 GLU A C 1
ATOM 1758 O O . GLU A 1 220 ? 15.436 -11.743 13.094 1.00 89.81 220 GLU A O 1
ATOM 1763 N N . LEU A 1 221 ? 14.111 -10.126 12.273 1.00 90.06 221 LEU A N 1
ATOM 1764 C CA . LEU A 1 221 ? 14.457 -10.415 10.882 1.00 90.06 221 LEU A CA 1
ATOM 1765 C C . LEU A 1 221 ? 15.943 -10.133 10.604 1.00 90.06 221 LEU A C 1
ATOM 1767 O O . LEU A 1 221 ? 16.395 -8.983 10.542 1.00 90.06 221 LEU A O 1
ATOM 1771 N N . GLN A 1 222 ? 16.681 -11.209 10.345 1.00 88.38 222 GLN A N 1
ATOM 1772 C CA . GLN A 1 222 ? 18.079 -11.169 9.933 1.00 88.38 222 GLN A CA 1
ATOM 1773 C C . GLN A 1 222 ? 18.164 -11.056 8.409 1.00 88.38 222 GLN A C 1
ATOM 1775 O O . GLN A 1 222 ? 17.866 -11.999 7.677 1.00 88.38 222 GLN A O 1
ATOM 1780 N N . ILE A 1 223 ? 18.550 -9.876 7.926 1.00 83.19 223 ILE A N 1
ATOM 1781 C CA . ILE A 1 223 ? 18.713 -9.605 6.495 1.00 83.19 223 ILE A CA 1
ATOM 1782 C C . ILE A 1 223 ? 20.174 -9.874 6.128 1.00 83.19 223 ILE A C 1
ATOM 1784 O O . ILE A 1 223 ? 21.049 -9.238 6.720 1.00 83.19 223 ILE A O 1
ATOM 1788 N N . PRO A 1 224 ? 20.461 -10.781 5.174 1.00 78.31 224 PRO A N 1
ATOM 1789 C CA . PRO A 1 224 ? 21.827 -11.056 4.749 1.00 78.31 224 PRO A CA 1
ATOM 1790 C C . PRO A 1 224 ? 22.493 -9.791 4.200 1.00 78.31 224 PRO A C 1
ATOM 1792 O O . PRO A 1 224 ? 22.033 -9.216 3.214 1.00 78.31 224 PRO A O 1
ATOM 1795 N N . ILE A 1 225 ? 23.592 -9.373 4.825 1.00 65.38 225 ILE A N 1
ATOM 1796 C CA . ILE A 1 225 ? 24.432 -8.266 4.360 1.00 65.38 225 ILE A CA 1
ATOM 1797 C C . ILE A 1 225 ? 25.538 -8.876 3.493 1.00 65.38 225 ILE A C 1
ATOM 1799 O O . ILE A 1 225 ? 26.684 -8.979 3.910 1.00 65.38 225 ILE A O 1
ATOM 1803 N N . GLN A 1 226 ? 25.198 -9.391 2.313 1.00 60.75 226 GLN A N 1
ATOM 1804 C CA . GLN A 1 226 ? 26.230 -9.658 1.309 1.00 60.75 226 GLN A CA 1
ATOM 1805 C C . GLN A 1 226 ? 26.391 -8.387 0.478 1.00 60.75 226 GLN A C 1
ATOM 1807 O O . GLN A 1 226 ? 25.582 -8.118 -0.412 1.00 60.75 226 GLN A O 1
ATOM 1812 N N . GLU A 1 227 ? 27.411 -7.592 0.816 1.00 52.25 227 GLU A N 1
ATOM 1813 C CA . GLU A 1 227 ? 27.754 -6.321 0.153 1.00 52.25 227 GLU A CA 1
ATOM 1814 C C . GLU A 1 227 ? 27.915 -6.487 -1.370 1.00 52.25 227 GLU A C 1
ATOM 1816 O O . GLU A 1 227 ? 27.509 -5.609 -2.127 1.00 52.25 227 GLU A O 1
ATOM 1821 N N . ASP A 1 228 ? 28.352 -7.664 -1.825 1.00 51.34 228 ASP A N 1
ATOM 1822 C CA . ASP A 1 228 ? 28.582 -7.971 -3.244 1.00 51.34 228 ASP A CA 1
ATOM 1823 C C . ASP A 1 228 ? 27.317 -8.384 -4.029 1.00 51.34 228 ASP A C 1
ATOM 1825 O O . ASP A 1 228 ? 27.370 -8.568 -5.246 1.00 51.34 228 ASP A O 1
ATOM 1829 N N . VAL A 1 229 ? 26.163 -8.561 -3.365 1.00 54.84 229 VAL A N 1
ATOM 1830 C CA . VAL A 1 229 ? 24.929 -9.101 -3.988 1.00 54.84 229 VAL A CA 1
ATOM 1831 C C . VAL A 1 229 ? 23.704 -8.214 -3.750 1.00 54.84 229 VAL A C 1
ATOM 1833 O O . VAL A 1 229 ? 22.608 -8.535 -4.219 1.00 54.84 229 VAL A O 1
ATOM 1836 N N . CYS A 1 230 ? 23.846 -7.065 -3.080 1.00 52.16 230 CYS A N 1
ATOM 1837 C CA . CYS A 1 230 ? 22.741 -6.118 -2.957 1.00 52.16 230 CYS A CA 1
ATOM 1838 C C . CYS A 1 230 ? 22.457 -5.457 -4.319 1.00 52.16 230 CYS A C 1
ATOM 1840 O O . CYS A 1 230 ? 22.926 -4.365 -4.627 1.00 52.16 230 CYS A O 1
ATOM 1842 N N . ARG A 1 231 ? 21.669 -6.143 -5.160 1.00 56.75 231 ARG A N 1
ATOM 1843 C CA . ARG A 1 231 ? 21.302 -5.714 -6.522 1.00 56.75 231 ARG A CA 1
ATOM 1844 C C . ARG A 1 231 ? 20.499 -4.409 -6.557 1.00 56.75 231 ARG A C 1
ATOM 1846 O O . ARG A 1 231 ? 20.273 -3.869 -7.634 1.00 56.75 231 ARG A O 1
ATOM 1853 N N . TRP A 1 232 ? 20.026 -3.922 -5.410 1.00 57.91 232 TRP A N 1
ATOM 1854 C CA . TRP A 1 232 ? 19.180 -2.739 -5.313 1.00 57.91 232 TRP A CA 1
ATOM 1855 C C . TRP A 1 232 ? 19.764 -1.748 -4.303 1.00 57.91 232 TRP A C 1
ATOM 1857 O O . TRP A 1 232 ? 19.617 -1.910 -3.095 1.00 57.91 232 TRP A O 1
ATOM 1867 N N . GLY A 1 233 ? 20.431 -0.709 -4.812 1.00 57.19 233 GLY A N 1
ATOM 1868 C CA . GLY A 1 233 ? 21.140 0.309 -4.024 1.00 57.19 233 GLY A CA 1
ATOM 1869 C C . GLY A 1 233 ? 20.250 1.347 -3.330 1.00 57.19 233 GLY A C 1
ATOM 1870 O O . GLY A 1 233 ? 20.711 2.449 -3.043 1.00 57.19 233 GLY A O 1
ATOM 1871 N N . GLY A 1 234 ? 18.971 1.044 -3.097 1.00 64.31 234 GLY A N 1
ATOM 1872 C CA . GLY A 1 234 ? 18.010 1.973 -2.505 1.00 64.31 234 GLY A CA 1
ATOM 1873 C C . GLY A 1 234 ? 16.975 2.483 -3.505 1.00 64.31 234 GLY A C 1
ATOM 1874 O O . GLY A 1 234 ? 16.693 1.832 -4.500 1.00 64.31 234 GLY A O 1
ATOM 1875 N N . LYS A 1 235 ? 16.388 3.648 -3.213 1.00 64.56 235 LYS A N 1
ATOM 1876 C CA . LYS A 1 235 ? 15.116 4.144 -3.770 1.00 64.56 235 LYS A CA 1
ATOM 1877 C C . LYS A 1 235 ? 14.967 4.014 -5.293 1.00 64.56 235 LYS A C 1
ATOM 1879 O O . LYS A 1 235 ? 15.916 4.216 -6.048 1.00 64.56 235 LYS A O 1
ATOM 1884 N N . TYR A 1 236 ? 13.728 3.774 -5.741 1.00 65.00 236 TYR A N 1
ATOM 1885 C CA . TYR A 1 236 ? 13.367 3.679 -7.162 1.00 65.00 236 TYR A CA 1
ATOM 1886 C C . TYR A 1 236 ? 13.863 4.876 -7.982 1.00 65.00 236 TYR A C 1
ATOM 1888 O O . TYR A 1 236 ? 14.308 4.683 -9.112 1.00 65.00 236 TYR A O 1
ATOM 1896 N N . GLU A 1 237 ? 13.860 6.083 -7.402 1.00 66.75 237 GLU A N 1
ATOM 1897 C CA . GLU A 1 237 ? 14.355 7.295 -8.069 1.00 66.75 237 GLU A CA 1
ATOM 1898 C C . GLU A 1 237 ? 15.792 7.162 -8.599 1.00 66.75 237 GLU A C 1
ATOM 1900 O O . GLU A 1 237 ? 16.136 7.776 -9.608 1.00 66.75 237 GLU A O 1
ATOM 1905 N N . ASN A 1 238 ? 16.605 6.326 -7.950 1.00 69.38 238 ASN A N 1
ATOM 1906 C CA . ASN A 1 238 ? 18.008 6.100 -8.285 1.00 69.38 238 ASN A CA 1
ATOM 1907 C C . ASN A 1 238 ? 18.201 4.970 -9.313 1.00 69.38 238 ASN A C 1
ATOM 1909 O O . ASN A 1 238 ? 19.320 4.715 -9.755 1.00 69.38 238 ASN A O 1
ATOM 1913 N N . SER A 1 239 ? 17.129 4.274 -9.702 1.00 71.19 239 SER A N 1
ATOM 1914 C CA . SER A 1 239 ? 17.178 3.201 -10.695 1.00 71.19 239 SER A CA 1
ATOM 1915 C C . SER A 1 239 ? 17.323 3.749 -12.118 1.00 71.19 239 SER A C 1
ATOM 1917 O O . SER A 1 239 ? 16.703 4.748 -12.486 1.00 71.19 239 SER A O 1
ATOM 1919 N N . ARG A 1 240 ? 18.038 3.021 -12.990 1.00 73.06 240 ARG A N 1
ATOM 1920 C CA . ARG A 1 240 ? 18.088 3.305 -14.441 1.00 73.06 240 ARG A CA 1
ATOM 1921 C C . ARG A 1 240 ? 16.731 3.194 -15.147 1.00 73.06 240 ARG A C 1
ATOM 1923 O O . ARG A 1 240 ? 16.590 3.667 -16.278 1.00 73.06 240 ARG A O 1
ATOM 1930 N N . TYR A 1 241 ? 15.751 2.583 -14.482 1.00 73.31 241 TYR A N 1
ATOM 1931 C CA . TYR A 1 241 ? 14.373 2.433 -14.944 1.00 73.31 241 TYR A CA 1
ATOM 1932 C C . TYR A 1 241 ? 13.409 3.449 -14.315 1.00 73.31 241 TYR A C 1
ATOM 1934 O O . TYR A 1 241 ? 12.193 3.323 -14.483 1.00 73.31 241 TYR A O 1
ATOM 1942 N N . CYS A 1 242 ? 13.928 4.430 -13.570 1.00 67.69 242 CYS A N 1
ATOM 1943 C CA . CYS A 1 242 ? 13.133 5.523 -13.036 1.00 67.69 242 CYS A CA 1
ATOM 1944 C C . CYS A 1 242 ? 12.488 6.324 -14.175 1.00 67.69 242 CYS A C 1
ATOM 1946 O O . CYS A 1 242 ? 13.179 6.819 -15.071 1.00 67.69 242 CYS A O 1
ATOM 1948 N N . LEU A 1 243 ? 11.162 6.472 -14.129 1.00 65.56 243 LEU A N 1
ATOM 1949 C CA . LEU A 1 243 ? 10.437 7.417 -14.970 1.00 65.56 243 LEU A CA 1
ATOM 1950 C C . LEU A 1 243 ? 10.812 8.829 -14.510 1.00 65.56 243 LEU A C 1
ATOM 1952 O O . LEU A 1 243 ? 10.246 9.347 -13.548 1.00 65.56 243 LEU A O 1
ATOM 1956 N N . ARG A 1 244 ? 11.792 9.444 -15.180 1.00 54.31 244 ARG A N 1
ATOM 1957 C CA . ARG A 1 244 ? 12.157 10.842 -14.934 1.00 54.31 244 ARG A CA 1
ATOM 1958 C C . ARG A 1 244 ? 10.952 11.712 -15.276 1.00 54.31 244 ARG A C 1
ATOM 1960 O O . ARG A 1 244 ? 10.594 11.858 -16.441 1.00 54.31 244 ARG A O 1
ATOM 1967 N N . THR A 1 245 ? 10.305 12.250 -14.252 1.00 45.03 245 THR A N 1
ATOM 1968 C CA . THR A 1 245 ? 9.369 13.356 -14.422 1.00 45.03 245 THR A CA 1
ATOM 1969 C C . THR A 1 245 ? 10.196 14.585 -14.778 1.00 45.03 245 THR A C 1
ATOM 1971 O O . THR A 1 245 ? 11.036 14.986 -13.971 1.00 45.03 245 THR A O 1
ATOM 1974 N N . ASN A 1 246 ? 10.011 15.115 -15.988 1.00 30.72 246 ASN A N 1
ATOM 1975 C CA . ASN A 1 246 ? 10.446 16.476 -16.314 1.00 30.72 246 ASN A CA 1
ATOM 1976 C C . ASN A 1 246 ? 9.713 17.489 -15.434 1.00 30.72 246 ASN A C 1
ATOM 1978 O O . ASN A 1 246 ? 8.531 17.222 -15.110 1.00 30.72 246 ASN A O 1
#

Foldseek 3Di:
DDDPDPDPLLVLCLQAALLQSLVSLLVPPPPCPDVLNCCVSVVDLFAAPPVCVVVLVVCLVPDPDPDPVSNVVSRVVRGDDGDDDPPDCVVVVVLSCQLLVDLAPVSSLVSLVVCCPDPPNVVSVVSSVVVLLAALLVSRLSSVLSVVSNPDWPVLSVQQVLLLVVCQVVQLPHVQNVQSCCCCPNVVVSRGDHVVSDNVPDDVVSSVNSRDDDPDPVSTDDDDPPVVPCPDPTHPCPDPSGPDDD